Protein AF-A0A485M7K2-F1 (afdb_monomer_lite)

pLDDT: mean 79.68, std 16.48, range [38.03, 98.25]

Foldseek 3Di:
DKDWDDDPDPDDDPDGAIWDWAWDPDDDPFFLTKIAIDDFPAFDVVWDKDKDARDPDPPSHLEQQVQKFKWFQDPVRDTDTDPQWDDDRVRRMIMHTDGGTGMMTIGGQWAWPVNDDDADAQGKDKIFIFGWDQPDPPDDPVSRPDTDTHHDPDPVAFFPFKEKSPHTQYDQQRFGWDDIGGIIMTTHHNDQHVVNDIRMYTD

Secondary structure (DSSP, 8-state):
-EEE------SS-----EEEEEE-SS--TTEEEEEEEE-BT---SS-EEEEEEPP-STTS-SS-GGGEEEEEE-TTS-EEE-TT-EEETTTTEEEEEESSBSEEEEEESEEEESSS----TT-EEEEEEEEEEPPPTTS-TTGGG--EEEE---TT--B--EEETTEETEETTTEEEEEEBTEEEEE--SS--SSS---EEE-

Structure (mmCIF, N/CA/C/O backbone):
data_AF-A0A485M7K2-F1
#
_entry.id   AF-A0A485M7K2-F1
#
loop_
_atom_site.group_PDB
_atom_site.id
_atom_site.type_symbol
_atom_site.label_atom_id
_atom_site.label_alt_id
_atom_site.label_comp_id
_atom_site.label_asym_id
_atom_site.label_entity_id
_atom_site.label_seq_id
_atom_site.pdbx_PDB_ins_code
_atom_site.Cartn_x
_atom_site.Cartn_y
_atom_site.Cartn_z
_atom_site.occupancy
_atom_site.B_iso_or_equiv
_atom_site.auth_seq_id
_atom_site.auth_comp_id
_atom_site.auth_asym_id
_atom_site.auth_atom_id
_atom_site.pdbx_PDB_model_num
ATOM 1 N N . MET A 1 1 ? 2.398 -11.238 -20.393 1.00 41.19 1 MET A N 1
ATOM 2 C CA . MET A 1 1 ? 1.960 -10.651 -21.684 1.00 41.19 1 MET A CA 1
ATOM 3 C C . MET A 1 1 ? 3.210 -10.429 -22.525 1.00 41.19 1 MET A C 1
ATOM 5 O O . MET A 1 1 ? 4.236 -10.107 -21.935 1.00 41.19 1 MET A O 1
ATOM 9 N N . THR A 1 2 ? 3.160 -10.668 -23.836 1.00 38.03 2 THR A N 1
ATOM 10 C CA . THR A 1 2 ? 4.311 -10.496 -24.743 1.00 38.03 2 THR A CA 1
ATOM 11 C C . THR A 1 2 ? 3.922 -9.465 -25.790 1.00 38.03 2 THR A C 1
ATOM 13 O O . THR A 1 2 ? 2.944 -9.677 -26.506 1.00 38.03 2 THR A O 1
ATOM 16 N N . GLU A 1 3 ? 4.657 -8.360 -25.872 1.00 41.03 3 GLU A N 1
ATOM 17 C CA . GLU A 1 3 ? 4.446 -7.327 -26.888 1.00 41.03 3 GLU A CA 1
ATOM 18 C C . GLU A 1 3 ? 5.722 -7.139 -27.714 1.00 41.03 3 GLU A C 1
ATOM 20 O O . GLU A 1 3 ? 6.836 -7.208 -27.195 1.00 41.03 3 GLU A O 1
ATOM 25 N N . ARG A 1 4 ? 5.553 -6.929 -29.024 1.00 42.06 4 ARG A N 1
ATOM 26 C CA . ARG A 1 4 ? 6.642 -6.677 -29.977 1.00 42.06 4 ARG A CA 1
ATOM 27 C C . ARG A 1 4 ? 6.479 -5.277 -30.548 1.00 42.06 4 ARG A C 1
ATOM 29 O O . ARG A 1 4 ? 5.427 -4.970 -31.105 1.00 42.06 4 ARG A O 1
ATOM 36 N N . TRP A 1 5 ? 7.515 -4.452 -30.446 1.00 40.38 5 TRP A N 1
ATOM 37 C CA . TRP A 1 5 ? 7.545 -3.103 -31.013 1.00 40.38 5 TRP A CA 1
ATOM 38 C C . TRP A 1 5 ? 8.727 -2.949 -31.971 1.00 40.38 5 TRP A C 1
ATOM 40 O O . TRP A 1 5 ? 9.825 -3.416 -31.685 1.00 40.38 5 TRP A O 1
ATOM 50 N N . LYS A 1 6 ? 8.506 -2.257 -33.097 1.00 40.41 6 LYS A N 1
ATOM 51 C CA . LYS A 1 6 ? 9.571 -1.798 -34.002 1.00 40.41 6 LYS A CA 1
ATOM 52 C C . LYS A 1 6 ? 9.811 -0.306 -33.790 1.00 40.41 6 LYS A C 1
ATOM 54 O O . LYS A 1 6 ? 8.871 0.482 -33.868 1.00 40.41 6 LYS A O 1
ATOM 59 N N . SER A 1 7 ? 11.060 0.081 -33.543 1.00 41.97 7 SER A N 1
ATOM 60 C CA . SER A 1 7 ? 11.461 1.493 -33.492 1.00 41.97 7 SER A CA 1
ATOM 61 C C . SER A 1 7 ? 11.437 2.108 -34.903 1.00 41.97 7 SER A C 1
ATOM 63 O O . SER A 1 7 ? 11.923 1.473 -35.838 1.00 41.97 7 SER A O 1
ATOM 65 N N . PRO A 1 8 ? 10.903 3.330 -35.103 1.00 41.38 8 PRO A N 1
ATOM 66 C CA . PRO A 1 8 ? 10.834 3.971 -36.419 1.00 41.38 8 PRO A CA 1
ATOM 67 C C . PRO A 1 8 ? 12.125 4.695 -36.856 1.00 41.38 8 PRO A C 1
ATOM 69 O O . PRO A 1 8 ? 12.120 5.365 -37.890 1.00 41.38 8 PRO A O 1
ATOM 72 N N . TYR A 1 9 ? 13.233 4.598 -36.115 1.00 41.38 9 TYR A N 1
ATOM 73 C CA . TYR A 1 9 ? 14.471 5.298 -36.475 1.00 41.38 9 TYR A CA 1
ATOM 74 C C . TYR A 1 9 ? 15.365 4.449 -37.387 1.00 41.38 9 TYR A C 1
ATOM 76 O O . TYR A 1 9 ? 15.963 3.462 -36.965 1.00 41.38 9 TYR A O 1
ATOM 84 N N . LEU A 1 10 ? 15.454 4.863 -38.657 1.00 43.22 10 LEU A N 1
ATOM 85 C CA . LEU A 1 10 ? 16.332 4.271 -39.665 1.00 43.22 10 LEU A CA 1
ATOM 86 C C . LEU A 1 10 ? 17.803 4.306 -39.218 1.00 43.22 10 LEU A C 1
ATOM 88 O O . LEU A 1 10 ? 18.395 5.379 -39.107 1.00 43.22 10 LEU A O 1
ATOM 92 N N . GLY A 1 11 ? 18.403 3.119 -39.108 1.00 43.81 11 GLY A N 1
ATOM 93 C CA . GLY A 1 11 ? 19.842 2.920 -39.274 1.00 43.81 11 GLY A CA 1
ATOM 94 C C . GLY A 1 11 ? 20.668 2.779 -37.997 1.00 43.81 11 GLY A C 1
ATOM 95 O O . GLY A 1 11 ? 21.555 3.593 -37.784 1.00 43.81 11 GLY A O 1
ATOM 96 N N . ALA A 1 12 ? 20.442 1.727 -37.202 1.00 41.41 12 ALA A N 1
ATOM 97 C CA . ALA A 1 12 ? 21.487 0.993 -36.466 1.00 41.41 12 ALA A CA 1
ATOM 98 C C . ALA A 1 12 ? 20.864 -0.184 -35.684 1.00 41.41 12 ALA A C 1
ATOM 100 O O . ALA A 1 12 ? 20.183 0.030 -34.691 1.00 41.41 12 ALA A O 1
ATOM 101 N N . VAL A 1 13 ? 21.173 -1.412 -36.121 1.00 40.56 13 VAL A N 1
ATOM 102 C CA . VAL A 1 13 ? 20.888 -2.715 -35.474 1.00 40.56 13 VAL A CA 1
ATOM 103 C C . VAL A 1 13 ? 19.396 -3.110 -35.385 1.00 40.56 13 VAL A C 1
ATOM 105 O O . VAL A 1 13 ? 18.727 -2.877 -34.386 1.00 40.56 13 VAL A O 1
ATOM 108 N N . ASP A 1 14 ? 18.897 -3.771 -36.440 1.00 52.12 14 ASP A N 1
ATOM 109 C CA . ASP A 1 14 ? 17.588 -4.452 -36.496 1.00 52.12 14 ASP A CA 1
ATOM 110 C C . ASP A 1 14 ? 17.637 -5.798 -35.739 1.00 52.12 14 ASP A C 1
ATOM 112 O O . ASP A 1 14 ? 17.660 -6.873 -36.340 1.00 52.12 14 ASP A O 1
ATOM 116 N N . GLU A 1 15 ? 17.666 -5.763 -34.409 1.00 61.81 15 GLU A N 1
ATOM 117 C CA . GLU A 1 15 ? 17.179 -6.900 -33.620 1.00 61.81 15 GLU A CA 1
ATOM 118 C C . GLU A 1 15 ? 15.798 -6.528 -33.081 1.00 61.81 15 GLU A C 1
ATOM 120 O O . GLU A 1 15 ? 15.663 -5.558 -32.336 1.00 61.81 15 GLU A O 1
ATOM 125 N N . ASP A 1 16 ? 14.761 -7.274 -33.479 1.00 68.44 16 ASP A N 1
ATOM 126 C CA . ASP A 1 16 ? 13.443 -7.177 -32.847 1.00 68.44 16 ASP A CA 1
ATOM 127 C C . ASP A 1 16 ? 13.635 -7.440 -31.341 1.00 68.44 16 ASP A C 1
ATOM 129 O O . ASP A 1 16 ? 13.997 -8.547 -30.936 1.00 68.44 16 ASP A O 1
ATOM 133 N N . ILE A 1 17 ? 13.423 -6.419 -30.507 1.00 71.94 17 ILE A N 1
ATOM 134 C CA . ILE A 1 17 ? 13.521 -6.561 -29.053 1.00 71.94 17 ILE A CA 1
ATOM 135 C C . ILE A 1 17 ? 12.189 -7.115 -28.553 1.00 71.94 17 ILE A C 1
ATOM 137 O O . ILE A 1 17 ? 11.148 -6.464 -28.657 1.00 71.94 17 ILE A O 1
ATOM 141 N N . GLU A 1 18 ? 12.215 -8.341 -28.033 1.00 80.75 18 GLU A N 1
ATOM 142 C CA . GLU A 1 18 ? 11.049 -8.956 -27.405 1.00 80.75 18 GLU A CA 1
ATOM 143 C C . GLU A 1 18 ? 10.982 -8.565 -25.930 1.00 80.75 18 GLU A C 1
ATOM 145 O O . GLU A 1 18 ? 11.917 -8.810 -25.166 1.00 80.75 18 GLU A O 1
ATOM 150 N N . PHE A 1 19 ? 9.852 -7.981 -25.537 1.00 86.38 19 PHE A N 1
ATOM 151 C CA . PHE A 1 19 ? 9.566 -7.648 -24.152 1.00 86.38 19 PHE A CA 1
ATOM 152 C C . PHE A 1 19 ? 8.631 -8.684 -23.546 1.00 86.38 19 PHE A C 1
ATOM 154 O O . PHE A 1 19 ? 7.642 -9.097 -24.163 1.00 86.38 19 PHE A O 1
ATOM 161 N N . SER A 1 20 ? 8.917 -9.090 -22.312 1.00 89.50 20 SER A N 1
ATOM 162 C CA . SER A 1 20 ? 8.045 -10.005 -21.581 1.00 89.50 20 SER A CA 1
ATOM 163 C C . SER A 1 20 ? 7.857 -9.549 -20.148 1.00 89.50 20 SER A C 1
ATOM 165 O O . SER A 1 20 ? 8.814 -9.124 -19.511 1.00 89.50 20 SER A O 1
ATOM 167 N N . ILE A 1 21 ? 6.626 -9.684 -19.660 1.00 93.50 21 ILE A N 1
ATOM 168 C CA . ILE A 1 21 ? 6.257 -9.477 -18.259 1.00 93.50 21 ILE A CA 1
ATOM 169 C C . ILE A 1 21 ? 5.689 -10.796 -17.747 1.00 93.50 21 ILE A C 1
ATOM 171 O O . ILE A 1 21 ? 4.673 -11.282 -18.278 1.00 93.50 21 ILE A O 1
ATOM 175 N N . LYS A 1 22 ? 6.342 -11.378 -16.741 1.00 92.69 22 LYS A N 1
ATOM 176 C CA . LYS A 1 22 ? 5.969 -12.665 -16.148 1.00 92.69 22 LYS A CA 1
ATOM 177 C C . LYS A 1 22 ? 5.752 -12.518 -14.641 1.00 92.69 22 LYS A C 1
ATOM 179 O O . LYS A 1 22 ? 6.662 -12.057 -13.964 1.00 92.69 22 LYS A O 1
ATOM 184 N N . PRO A 1 23 ? 4.588 -12.911 -14.097 1.00 90.88 23 PRO A N 1
ATOM 185 C CA . PRO A 1 23 ? 4.396 -12.964 -12.651 1.00 90.88 23 PRO A CA 1
ATOM 186 C C . PRO A 1 23 ? 5.371 -13.952 -12.001 1.00 90.88 23 PRO A C 1
ATOM 188 O O . PRO A 1 23 ? 5.587 -15.043 -12.534 1.00 90.88 23 PRO A O 1
ATOM 191 N N . VAL A 1 24 ? 5.908 -13.596 -10.837 1.00 89.81 24 VAL A N 1
ATOM 192 C CA . VAL A 1 24 ? 6.727 -14.484 -10.001 1.00 89.81 24 VAL A CA 1
ATOM 193 C C . VAL A 1 24 ? 5.821 -15.181 -8.985 1.00 89.81 24 VAL A C 1
ATOM 195 O O . VAL A 1 24 ? 5.032 -14.536 -8.301 1.00 89.81 24 VAL A O 1
ATOM 198 N N . THR A 1 25 ? 5.899 -16.512 -8.907 1.00 74.62 25 THR A N 1
ATOM 199 C CA . THR A 1 25 ? 4.940 -17.345 -8.153 1.00 74.62 25 THR A CA 1
ATOM 200 C C . THR A 1 25 ? 5.300 -17.582 -6.685 1.00 74.62 25 THR A C 1
ATOM 202 O O . THR A 1 25 ? 4.483 -18.146 -5.966 1.00 74.62 25 THR A O 1
ATOM 205 N N . ASP A 1 26 ? 6.492 -17.176 -6.242 1.00 72.12 26 ASP A N 1
ATOM 206 C CA . ASP A 1 26 ? 6.933 -17.270 -4.839 1.00 72.12 26 ASP A CA 1
ATOM 207 C C . ASP A 1 26 ? 7.614 -15.961 -4.390 1.00 72.12 26 ASP A C 1
ATOM 209 O O . ASP A 1 26 ? 8.837 -15.901 -4.236 1.00 72.12 26 ASP A O 1
ATOM 213 N N . PRO A 1 27 ? 6.854 -14.855 -4.302 1.00 69.25 27 PRO A N 1
ATOM 214 C CA . PRO A 1 27 ? 7.406 -13.561 -3.937 1.00 69.25 27 PRO A CA 1
ATOM 215 C C . PRO A 1 27 ? 7.642 -13.450 -2.421 1.00 69.25 27 PRO A C 1
ATOM 217 O O . PRO A 1 27 ? 7.154 -14.247 -1.620 1.00 69.25 27 PRO A O 1
ATOM 220 N N . THR A 1 28 ? 8.384 -12.423 -1.996 1.00 63.59 28 THR A N 1
ATOM 221 C CA . THR A 1 28 ? 8.602 -12.158 -0.560 1.00 63.59 28 THR A CA 1
ATOM 222 C C . THR A 1 28 ? 7.276 -11.918 0.176 1.00 63.59 28 THR A C 1
ATOM 224 O O . THR A 1 28 ? 6.323 -11.413 -0.407 1.00 63.59 28 THR A O 1
ATOM 227 N N . THR A 1 29 ? 7.211 -12.194 1.483 1.00 65.44 29 THR A N 1
ATOM 228 C CA . THR A 1 29 ? 5.971 -12.054 2.282 1.00 65.44 29 THR A CA 1
ATOM 229 C C . THR A 1 29 ? 5.373 -10.637 2.292 1.00 65.44 29 THR A C 1
ATOM 231 O O . THR A 1 29 ? 4.195 -10.484 2.596 1.00 65.44 29 THR A O 1
ATOM 234 N N . ALA A 1 30 ? 6.163 -9.602 1.990 1.00 67.06 30 ALA A N 1
ATOM 235 C CA . ALA A 1 30 ? 5.709 -8.207 1.937 1.00 67.06 30 ALA A CA 1
ATOM 236 C C . ALA A 1 30 ? 5.308 -7.742 0.523 1.00 67.06 30 ALA A C 1
ATOM 238 O O . ALA A 1 30 ? 4.929 -6.583 0.343 1.00 67.06 30 ALA A O 1
ATOM 239 N N . ALA A 1 31 ? 5.436 -8.607 -0.486 1.00 77.94 31 ALA A N 1
ATOM 240 C CA . ALA A 1 31 ? 5.094 -8.278 -1.859 1.00 77.94 31 ALA A CA 1
ATOM 241 C C . ALA A 1 31 ? 3.583 -8.374 -2.084 1.00 77.94 31 ALA A C 1
ATOM 243 O O . ALA A 1 31 ? 2.957 -9.385 -1.774 1.00 77.94 31 ALA A O 1
ATOM 244 N N . VAL A 1 32 ? 3.024 -7.336 -2.699 1.00 83.75 32 VAL A N 1
ATOM 245 C CA . VAL A 1 32 ? 1.656 -7.352 -3.227 1.00 83.75 32 VAL A CA 1
ATOM 246 C C . VAL A 1 32 ? 1.634 -8.055 -4.585 1.00 83.75 32 VAL A C 1
ATOM 248 O O . VAL A 1 32 ? 0.747 -8.853 -4.871 1.00 83.75 32 VAL A O 1
ATOM 251 N N . ALA A 1 33 ? 2.628 -7.762 -5.429 1.00 88.19 33 ALA A N 1
ATOM 252 C CA . ALA A 1 33 ? 2.835 -8.419 -6.712 1.00 88.19 33 ALA A CA 1
ATOM 253 C C . ALA A 1 33 ? 4.299 -8.288 -7.147 1.00 88.19 33 ALA A C 1
ATOM 255 O O . ALA A 1 33 ? 4.909 -7.232 -6.968 1.00 88.19 33 ALA A O 1
ATOM 256 N N . THR A 1 34 ? 4.831 -9.334 -7.777 1.00 91.44 34 THR A N 1
ATOM 257 C CA . THR A 1 34 ? 6.206 -9.370 -8.288 1.00 91.44 34 THR A CA 1
ATOM 258 C C . THR A 1 34 ? 6.213 -9.867 -9.727 1.00 91.44 34 THR A C 1
ATOM 260 O O . THR A 1 34 ? 5.518 -10.833 -10.059 1.00 91.44 34 THR A O 1
ATOM 263 N N . PHE A 1 35 ? 6.992 -9.208 -10.583 1.00 93.94 35 PHE A N 1
ATOM 264 C CA . PHE A 1 35 ? 7.119 -9.536 -11.996 1.00 93.94 35 PHE A CA 1
ATOM 265 C C . PHE A 1 35 ? 8.581 -9.548 -12.434 1.00 93.94 35 PHE A C 1
ATOM 267 O O . PHE A 1 35 ? 9.343 -8.641 -12.117 1.00 93.94 35 PHE A O 1
ATOM 274 N N . ASP A 1 36 ? 8.929 -10.553 -13.225 1.00 93.94 36 ASP A N 1
ATOM 275 C CA . ASP A 1 36 ? 10.150 -10.604 -14.017 1.00 93.94 36 ASP A CA 1
ATOM 276 C C . ASP A 1 36 ? 9.902 -9.901 -15.359 1.00 93.94 36 ASP A C 1
ATOM 278 O O . ASP A 1 36 ? 8.993 -10.282 -16.116 1.00 93.94 36 ASP A O 1
ATOM 282 N N . LEU A 1 37 ? 10.667 -8.838 -15.618 1.00 95.00 37 LEU A N 1
ATOM 283 C CA . LEU A 1 37 ? 10.624 -8.072 -16.857 1.00 95.00 37 LEU A CA 1
ATOM 284 C C . LEU A 1 37 ? 11.871 -8.376 -17.686 1.00 95.00 37 LEU A C 1
ATOM 286 O O . LEU A 1 37 ? 12.993 -8.355 -17.195 1.00 95.00 37 LEU A O 1
ATOM 290 N N . GLN A 1 38 ? 11.667 -8.599 -18.980 1.00 93.81 38 GLN A N 1
ATOM 291 C CA . GLN A 1 38 ? 12.728 -8.915 -19.937 1.00 93.81 38 GLN A CA 1
ATOM 292 C C . GLN A 1 38 ? 12.688 -7.939 -21.121 1.00 93.81 38 GLN A C 1
ATOM 294 O O . GLN A 1 38 ? 11.593 -7.484 -21.474 1.00 93.81 38 GLN A O 1
ATOM 299 N N . PRO A 1 39 ? 13.835 -7.631 -21.761 1.00 92.00 39 PRO A N 1
ATOM 300 C CA . PRO A 1 39 ? 15.144 -8.269 -21.573 1.00 92.00 39 PRO A CA 1
ATOM 301 C C . PRO A 1 39 ? 16.007 -7.638 -20.469 1.00 92.00 39 PRO A C 1
ATOM 303 O O . PRO A 1 39 ? 16.162 -6.419 -20.410 1.00 92.00 39 PRO A O 1
ATOM 306 N N . GLU A 1 40 ? 16.656 -8.481 -19.669 1.00 88.75 40 GLU A N 1
ATOM 307 C CA . GLU A 1 40 ? 17.751 -8.054 -18.791 1.00 88.75 40 GLU A CA 1
ATOM 308 C C . GLU A 1 40 ? 19.033 -7.702 -19.567 1.00 88.75 40 GLU A C 1
ATOM 310 O O . GLU A 1 40 ? 19.255 -8.125 -20.705 1.00 88.75 40 GLU A O 1
ATOM 315 N N . GLY A 1 41 ? 19.914 -6.920 -18.934 1.00 85.25 41 GLY A N 1
ATOM 316 C CA . GLY A 1 41 ? 21.237 -6.581 -19.476 1.00 85.25 41 GLY A CA 1
ATOM 317 C C . GLY A 1 41 ? 21.230 -5.525 -20.589 1.00 85.25 41 GLY A C 1
ATOM 318 O O . GLY A 1 41 ? 22.255 -5.303 -21.237 1.00 85.25 41 GLY A O 1
ATOM 319 N N . ARG A 1 42 ? 20.093 -4.861 -20.820 1.00 85.88 42 ARG A N 1
ATOM 320 C CA . ARG A 1 42 ? 19.958 -3.723 -21.738 1.00 85.88 42 ARG A CA 1
ATOM 321 C C . ARG A 1 42 ? 19.700 -2.439 -20.955 1.00 85.88 42 ARG A C 1
ATOM 323 O O . ARG A 1 42 ? 18.988 -2.461 -19.958 1.00 85.88 42 ARG A O 1
ATOM 330 N N . THR A 1 43 ? 20.246 -1.333 -21.458 1.00 90.00 43 THR A N 1
ATOM 331 C CA . THR A 1 43 ? 19.996 0.011 -20.923 1.00 90.00 43 THR A CA 1
ATOM 332 C C . THR A 1 43 ? 19.091 0.796 -21.870 1.00 90.00 43 THR A C 1
ATOM 334 O O . THR A 1 43 ? 19.354 0.863 -23.072 1.00 90.00 43 THR A O 1
ATOM 337 N N . PHE A 1 44 ? 18.044 1.406 -21.329 1.00 89.50 44 PHE A N 1
ATOM 338 C CA . PHE A 1 44 ? 17.092 2.259 -22.021 1.00 89.50 44 PHE A CA 1
ATOM 339 C C . PHE A 1 44 ? 17.491 3.730 -21.878 1.00 89.50 44 PHE A C 1
ATOM 341 O O . PHE A 1 44 ? 17.699 4.237 -20.778 1.00 89.50 44 PHE A O 1
ATOM 348 N N . ALA A 1 45 ? 17.583 4.423 -23.011 1.00 90.94 45 ALA A N 1
ATOM 349 C CA . ALA A 1 45 ? 17.797 5.862 -23.077 1.00 90.94 45 ALA A CA 1
ATOM 350 C C . ALA A 1 45 ? 16.916 6.432 -24.209 1.00 90.94 45 ALA A C 1
ATOM 352 O O . ALA A 1 45 ? 17.241 6.217 -25.380 1.00 90.94 45 ALA A O 1
ATOM 353 N N . PRO A 1 46 ? 15.805 7.134 -23.903 1.00 90.44 46 PRO A N 1
ATOM 354 C CA . PRO A 1 46 ? 15.355 7.553 -22.568 1.00 90.44 46 PRO A CA 1
ATOM 355 C C . PRO A 1 46 ? 14.863 6.385 -21.682 1.00 90.44 46 PRO A C 1
ATOM 357 O O . PRO A 1 46 ? 14.570 5.314 -22.218 1.00 90.44 46 PRO A O 1
ATOM 360 N N . PRO A 1 47 ? 14.769 6.585 -20.348 1.00 92.25 47 PRO A N 1
ATOM 361 C CA . PRO A 1 47 ? 14.166 5.618 -19.432 1.00 92.25 47 PRO A CA 1
ATOM 362 C C . PRO A 1 47 ? 12.746 5.227 -19.849 1.00 92.25 47 PRO A C 1
ATOM 364 O O . PRO A 1 47 ? 12.041 5.990 -20.515 1.00 92.25 47 PRO A O 1
ATOM 367 N N . VAL A 1 48 ? 12.318 4.045 -19.417 1.00 93.25 48 VAL A N 1
ATOM 368 C CA . VAL A 1 48 ? 10.960 3.537 -19.622 1.00 93.25 48 VAL A CA 1
ATOM 369 C C . VAL A 1 48 ? 10.166 3.604 -18.327 1.00 93.25 48 VAL A C 1
ATOM 371 O O . VAL A 1 48 ? 10.714 3.544 -17.228 1.00 93.25 48 VAL A O 1
ATOM 374 N N . THR A 1 49 ? 8.851 3.717 -18.457 1.00 95.88 49 THR A N 1
ATOM 375 C CA . THR A 1 49 ? 7.939 3.800 -17.320 1.00 95.88 49 THR A CA 1
ATOM 376 C C . THR A 1 49 ? 7.329 2.434 -17.023 1.00 95.88 49 THR A C 1
ATOM 378 O O . THR A 1 49 ? 6.711 1.829 -17.898 1.00 95.88 49 THR A O 1
ATOM 381 N N . ILE A 1 50 ? 7.453 1.972 -15.779 1.00 96.12 50 ILE A N 1
ATOM 382 C CA . ILE A 1 50 ? 6.715 0.820 -15.255 1.00 96.12 50 ILE A CA 1
ATOM 383 C C . ILE A 1 50 ? 5.550 1.339 -14.417 1.00 96.12 50 ILE A C 1
ATOM 385 O O . ILE A 1 50 ? 5.742 2.180 -13.539 1.00 96.12 50 ILE A O 1
ATOM 389 N N . THR A 1 51 ? 4.354 0.803 -14.656 1.00 96.19 51 THR A N 1
ATOM 390 C CA . THR A 1 51 ? 3.154 1.100 -13.867 1.00 96.19 51 THR A CA 1
ATOM 391 C C . THR A 1 51 ? 2.618 -0.175 -13.231 1.00 96.19 51 THR A C 1
ATOM 393 O O . THR A 1 51 ? 2.235 -1.116 -13.924 1.00 96.19 51 THR A O 1
ATOM 396 N N . PHE A 1 52 ? 2.560 -0.184 -11.903 1.00 94.56 52 PHE A N 1
ATOM 397 C CA . PHE A 1 52 ? 1.849 -1.185 -11.122 1.00 94.56 52 PHE A CA 1
ATOM 398 C C . PHE A 1 52 ? 0.438 -0.692 -10.823 1.00 94.56 52 PHE A C 1
ATOM 400 O O . PHE A 1 52 ? 0.249 0.430 -10.352 1.00 94.56 52 PHE A O 1
ATOM 407 N N . HIS A 1 53 ? -0.544 -1.558 -11.053 1.00 92.56 53 HIS A N 1
ATOM 408 C CA . HIS A 1 53 ? -1.909 -1.358 -10.584 1.00 92.56 53 HIS A CA 1
ATOM 409 C C . HIS A 1 53 ? -2.079 -2.046 -9.234 1.00 92.56 53 HIS A C 1
ATOM 411 O O . HIS A 1 53 ? -1.756 -3.228 -9.096 1.00 92.56 53 HIS A O 1
ATOM 417 N N . VAL A 1 54 ? -2.591 -1.313 -8.248 1.00 87.06 54 VAL A N 1
ATOM 418 C CA . VAL A 1 54 ? -2.936 -1.895 -6.950 1.00 87.06 54 VAL A CA 1
ATOM 419 C C . VAL A 1 54 ? -4.211 -2.726 -7.114 1.00 87.06 54 VAL A C 1
ATOM 421 O O . VAL A 1 54 ? -5.197 -2.194 -7.630 1.00 87.06 54 VAL A O 1
ATOM 424 N N . PRO A 1 55 ? -4.216 -4.009 -6.709 1.00 83.06 55 PRO A N 1
ATOM 425 C CA . PRO A 1 55 ? -5.405 -4.849 -6.794 1.00 83.06 55 PRO A CA 1
ATOM 426 C C . PRO A 1 55 ? -6.578 -4.255 -6.004 1.00 83.06 55 PRO A C 1
ATOM 428 O O . PRO A 1 55 ? -6.402 -3.762 -4.894 1.00 83.06 55 PRO A O 1
ATOM 431 N N . ASP A 1 56 ? -7.787 -4.343 -6.559 1.00 69.50 56 ASP A N 1
ATOM 432 C CA . ASP A 1 56 ? -9.019 -3.881 -5.900 1.00 69.50 56 ASP A CA 1
ATOM 433 C C . ASP A 1 56 ? -9.531 -4.841 -4.810 1.00 69.50 56 ASP A C 1
ATOM 435 O O . ASP A 1 56 ? 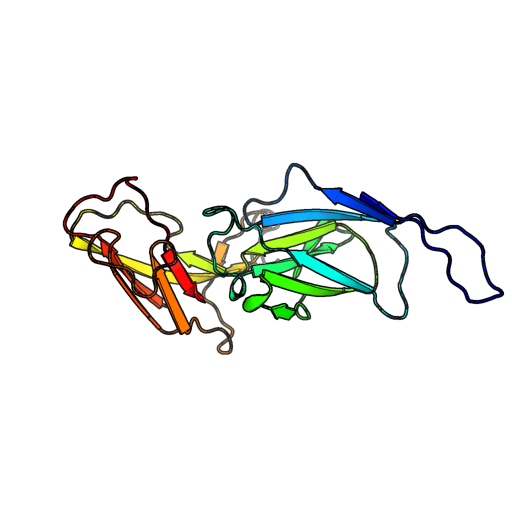-10.496 -4.535 -4.108 1.00 69.50 56 ASP A O 1
ATOM 439 N N . GLU A 1 57 ? -8.919 -6.018 -4.676 1.00 65.12 57 GLU A N 1
ATOM 440 C CA . GLU A 1 57 ? -9.357 -7.053 -3.746 1.00 65.12 57 GLU A CA 1
ATOM 441 C C . GLU A 1 57 ? -9.026 -6.688 -2.291 1.00 65.12 57 GLU A C 1
ATOM 443 O O . GLU A 1 57 ? -7.866 -6.529 -1.899 1.00 65.12 57 GLU A O 1
ATOM 448 N N . ALA A 1 58 ? -10.071 -6.592 -1.464 1.00 49.53 58 ALA A N 1
ATOM 449 C CA . ALA A 1 58 ? -9.938 -6.337 -0.036 1.00 49.53 58 ALA A CA 1
ATOM 450 C C . ALA A 1 58 ? -9.060 -7.409 0.634 1.00 49.53 58 ALA A C 1
ATOM 452 O O . ALA A 1 58 ? -9.318 -8.606 0.512 1.00 49.53 58 ALA A O 1
ATOM 453 N N . GLY A 1 59 ? -8.037 -6.968 1.371 1.00 55.19 59 GLY A N 1
ATOM 454 C CA . GLY A 1 59 ? -7.098 -7.845 2.078 1.00 55.19 59 GLY A CA 1
ATOM 455 C C . GLY A 1 59 ? -5.862 -8.264 1.276 1.00 55.19 59 GLY A C 1
ATOM 456 O O . GLY A 1 59 ? -5.005 -8.941 1.841 1.00 55.19 59 GLY A O 1
ATOM 457 N N . VAL A 1 60 ? -5.735 -7.848 0.008 1.00 59.97 60 VAL A N 1
ATOM 458 C CA . VAL A 1 60 ? -4.510 -8.061 -0.787 1.00 59.97 60 VAL A CA 1
ATOM 459 C C . VAL A 1 60 ? -3.393 -7.097 -0.387 1.00 59.97 60 VAL A C 1
ATOM 461 O O . VAL A 1 60 ? -2.222 -7.467 -0.426 1.00 59.97 60 VAL A O 1
ATOM 464 N N . THR A 1 61 ? -3.742 -5.891 0.065 1.00 59.19 61 THR A N 1
ATOM 465 C CA . THR A 1 61 ? -2.802 -4.975 0.717 1.00 59.19 61 THR A CA 1
ATOM 466 C C . THR A 1 61 ? -3.190 -4.783 2.176 1.00 59.19 61 THR A C 1
ATOM 468 O O . THR A 1 61 ? -4.365 -4.732 2.544 1.00 59.19 61 THR A O 1
ATOM 471 N N . ARG A 1 62 ? -2.179 -4.682 3.031 1.00 61.59 62 ARG A N 1
ATOM 472 C CA . ARG A 1 62 ? -2.297 -4.428 4.474 1.00 61.59 62 ARG A CA 1
ATOM 473 C C . ARG A 1 62 ? -2.109 -2.950 4.801 1.00 61.59 62 ARG A C 1
ATOM 475 O O . ARG A 1 62 ? -2.171 -2.553 5.961 1.00 61.59 62 ARG A O 1
ATOM 482 N N . THR A 1 63 ? -1.855 -2.148 3.774 1.00 65.94 63 THR A N 1
ATOM 483 C CA . THR A 1 63 ? -1.627 -0.711 3.835 1.00 65.94 63 THR A CA 1
ATOM 484 C C . THR A 1 63 ? -2.359 -0.015 2.689 1.00 65.94 63 THR A C 1
ATOM 486 O O . THR A 1 63 ? -2.731 -0.654 1.696 1.00 65.94 63 THR A O 1
ATOM 489 N N . ALA A 1 64 ? -2.600 1.288 2.842 1.00 72.25 64 ALA A N 1
ATOM 490 C CA . ALA A 1 64 ? -3.084 2.114 1.745 1.00 72.25 64 ALA A CA 1
ATOM 491 C C . ALA A 1 64 ? -2.002 2.234 0.662 1.00 72.25 64 ALA A C 1
ATOM 493 O O . ALA A 1 64 ? -0.828 1.960 0.908 1.00 72.25 64 ALA A O 1
ATOM 494 N N . ILE A 1 65 ? -2.379 2.659 -0.541 1.00 76.94 65 ILE A N 1
ATOM 495 C CA . ILE A 1 65 ? -1.440 2.775 -1.666 1.00 76.94 65 ILE A CA 1
ATOM 496 C C . ILE A 1 65 ? -0.244 3.689 -1.361 1.00 76.94 65 ILE A C 1
ATOM 498 O O . ILE A 1 65 ? 0.852 3.443 -1.848 1.00 76.94 65 ILE A O 1
ATOM 502 N N . GLU A 1 66 ? -0.417 4.696 -0.508 1.00 75.44 66 GLU A N 1
ATOM 503 C CA . GLU A 1 66 ? 0.644 5.586 -0.033 1.00 75.44 66 GLU A CA 1
ATOM 504 C C . GLU A 1 66 ? 1.693 4.875 0.838 1.00 75.44 66 GLU A C 1
ATOM 506 O O . GLU A 1 66 ? 2.824 5.341 0.946 1.00 75.44 66 GLU A O 1
ATOM 511 N N . GLY A 1 67 ? 1.345 3.734 1.439 1.00 72.75 67 GLY A N 1
ATOM 512 C CA . GLY A 1 67 ? 2.274 2.883 2.179 1.00 72.75 67 GLY A CA 1
ATOM 513 C C . GLY A 1 67 ? 2.972 1.820 1.324 1.00 72.75 67 GLY A C 1
ATOM 514 O O . GLY A 1 67 ? 3.782 1.046 1.847 1.00 72.75 67 GLY A O 1
ATOM 515 N N . LEU A 1 68 ? 2.652 1.758 0.030 1.00 81.69 68 LEU A N 1
ATOM 516 C CA . LEU A 1 68 ? 3.288 0.869 -0.933 1.00 81.69 68 LEU A CA 1
ATOM 517 C C . LEU A 1 68 ? 4.450 1.571 -1.638 1.00 81.69 68 LEU A C 1
ATOM 519 O O . LEU A 1 68 ? 4.461 2.786 -1.823 1.00 81.69 68 LEU A O 1
ATOM 523 N N . GLY A 1 69 ? 5.405 0.782 -2.110 1.00 85.19 69 GLY A N 1
ATOM 524 C CA . GLY A 1 69 ? 6.423 1.245 -3.040 1.00 85.19 69 GLY A CA 1
ATOM 525 C C . GLY A 1 69 ? 6.860 0.155 -3.996 1.00 85.19 69 GLY A C 1
ATOM 526 O O . GLY A 1 69 ? 6.289 -0.937 -4.027 1.00 85.19 69 GLY A O 1
ATOM 527 N N . ILE A 1 70 ? 7.865 0.480 -4.803 1.00 88.81 70 ILE A N 1
ATOM 528 C CA . ILE A 1 70 ? 8.417 -0.421 -5.809 1.00 88.81 70 ILE A CA 1
ATOM 529 C C . ILE A 1 70 ? 9.883 -0.676 -5.463 1.00 88.81 70 ILE A C 1
ATOM 531 O O . ILE A 1 70 ? 10.630 0.255 -5.168 1.00 88.81 70 ILE A O 1
ATOM 535 N N . ALA A 1 71 ? 10.298 -1.936 -5.507 1.00 88.31 71 ALA A N 1
ATOM 536 C CA . ALA A 1 71 ? 11.695 -2.336 -5.431 1.00 88.31 71 ALA A CA 1
ATOM 537 C C . ALA A 1 71 ? 12.062 -3.181 -6.646 1.00 88.31 71 ALA A C 1
ATOM 539 O O . ALA A 1 71 ? 11.202 -3.820 -7.253 1.00 88.31 71 ALA A O 1
ATOM 540 N N . TYR A 1 72 ? 13.348 -3.209 -6.969 1.00 89.88 72 TYR A N 1
ATOM 541 C CA . TYR A 1 72 ? 13.907 -4.107 -7.972 1.00 89.88 72 TYR A CA 1
ATOM 542 C C . TYR A 1 72 ? 14.925 -5.051 -7.340 1.00 89.88 72 TYR A C 1
ATOM 544 O O . TYR A 1 72 ? 15.480 -4.758 -6.278 1.00 89.88 72 TYR A O 1
ATOM 552 N N . ARG A 1 73 ? 15.176 -6.188 -7.981 1.00 86.38 73 ARG A N 1
ATOM 553 C CA . ARG A 1 73 ? 16.190 -7.146 -7.548 1.00 86.38 73 ARG A CA 1
ATOM 554 C C . ARG A 1 73 ? 17.476 -6.918 -8.334 1.00 86.38 73 ARG A C 1
ATOM 556 O O . ARG A 1 73 ? 17.484 -7.008 -9.557 1.00 86.38 73 ARG A O 1
ATOM 563 N N . ASN A 1 74 ? 18.562 -6.592 -7.639 1.00 81.62 74 ASN A N 1
ATOM 564 C CA . ASN A 1 74 ? 19.857 -6.377 -8.281 1.00 81.62 74 ASN A CA 1
ATOM 565 C C . ASN A 1 74 ? 20.530 -7.710 -8.676 1.00 81.62 74 ASN A C 1
ATOM 567 O O . ASN A 1 74 ? 20.064 -8.791 -8.313 1.00 81.62 74 ASN A O 1
ATOM 571 N N . ALA A 1 75 ? 21.658 -7.633 -9.391 1.00 79.81 75 ALA A N 1
ATOM 572 C CA . ALA A 1 75 ? 22.405 -8.805 -9.865 1.00 79.81 75 ALA A CA 1
ATOM 573 C C . ALA A 1 75 ? 22.917 -9.728 -8.737 1.00 79.81 75 ALA A C 1
ATOM 575 O O . ALA A 1 75 ? 23.105 -10.921 -8.959 1.00 79.81 75 ALA A O 1
ATOM 576 N N . ASP A 1 76 ? 23.091 -9.197 -7.522 1.00 76.88 76 ASP A N 1
ATOM 577 C CA . ASP A 1 76 ? 23.456 -9.970 -6.326 1.00 76.88 76 ASP A CA 1
ATOM 578 C C . ASP A 1 76 ? 22.238 -10.653 -5.670 1.00 76.88 76 ASP A C 1
ATOM 580 O O . ASP A 1 76 ? 22.346 -11.289 -4.620 1.00 76.88 76 ASP A O 1
ATOM 584 N N . GLY A 1 77 ? 21.051 -10.506 -6.264 1.00 74.12 77 GLY A N 1
ATOM 585 C CA . GLY A 1 77 ? 19.797 -11.054 -5.768 1.00 74.12 77 GLY A CA 1
ATOM 586 C C . GLY A 1 77 ? 19.177 -10.265 -4.613 1.00 74.12 77 GLY A C 1
ATOM 587 O O . GLY A 1 77 ? 18.230 -10.767 -4.005 1.00 74.12 77 GLY A O 1
ATOM 588 N N . GLN A 1 78 ? 19.682 -9.066 -4.300 1.00 75.06 78 GLN A N 1
ATOM 589 C CA . GLN A 1 78 ? 19.191 -8.212 -3.217 1.00 75.06 78 GLN A CA 1
ATOM 590 C C . GLN A 1 78 ? 18.108 -7.245 -3.709 1.00 75.06 78 GLN A C 1
ATOM 592 O O . GLN A 1 78 ? 18.252 -6.615 -4.757 1.00 75.06 78 GLN A O 1
ATOM 597 N N . TRP A 1 79 ? 17.053 -7.069 -2.913 1.00 80.69 79 TRP A N 1
ATOM 598 C CA . TRP A 1 79 ? 16.009 -6.077 -3.174 1.00 80.69 79 TRP A CA 1
ATOM 599 C C . TRP A 1 79 ? 16.501 -4.656 -2.888 1.00 80.69 79 TRP A C 1
ATOM 601 O O . TRP A 1 79 ? 17.131 -4.411 -1.860 1.00 80.69 79 TRP A O 1
ATOM 611 N N . GLN A 1 80 ? 16.208 -3.730 -3.797 1.00 79.50 80 GLN A N 1
ATOM 612 C CA . GLN A 1 80 ? 16.596 -2.323 -3.754 1.00 79.50 80 GLN A CA 1
ATOM 613 C C . GLN A 1 80 ? 15.360 -1.443 -3.942 1.00 79.50 80 GLN A C 1
ATOM 615 O O . GLN A 1 80 ? 14.658 -1.564 -4.946 1.00 79.50 80 GLN A O 1
ATOM 620 N N . TRP A 1 81 ? 15.095 -0.557 -2.983 1.00 80.44 81 TRP A N 1
ATOM 621 C CA . TRP A 1 81 ? 13.951 0.356 -3.035 1.00 80.44 81 TRP A CA 1
ATOM 622 C C . TRP A 1 81 ? 14.138 1.442 -4.105 1.00 80.44 81 TRP A C 1
ATOM 624 O O . TRP A 1 81 ? 15.212 2.037 -4.210 1.00 80.44 81 TRP A O 1
ATOM 634 N N . LEU A 1 82 ? 13.086 1.734 -4.875 1.00 81.81 82 LEU A N 1
ATOM 635 C CA . LEU A 1 82 ? 13.080 2.798 -5.879 1.00 81.81 82 LEU A CA 1
ATOM 636 C C . LEU A 1 82 ? 12.469 4.080 -5.300 1.00 81.81 82 LEU A C 1
ATOM 638 O O . LEU A 1 82 ? 11.253 4.231 -5.197 1.00 81.81 82 LEU A O 1
ATOM 642 N N . ASN A 1 83 ? 13.332 5.038 -4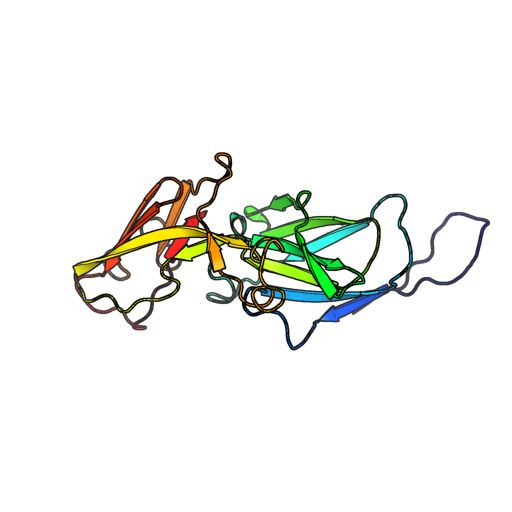.954 1.00 79.19 83 ASN A N 1
ATOM 643 C CA . ASN A 1 83 ? 12.931 6.327 -4.371 1.00 79.19 83 ASN A CA 1
ATOM 644 C C . ASN A 1 83 ? 12.211 7.265 -5.357 1.00 79.19 83 ASN A C 1
ATOM 646 O O . ASN A 1 83 ? 11.648 8.272 -4.942 1.00 79.19 83 ASN A O 1
ATOM 650 N N . ASN A 1 84 ? 12.245 6.966 -6.656 1.00 79.94 84 ASN A N 1
ATOM 651 C CA . ASN A 1 84 ? 11.581 7.740 -7.706 1.00 79.94 84 ASN A CA 1
ATOM 652 C C . ASN A 1 84 ? 10.180 7.208 -8.060 1.00 79.94 84 ASN A C 1
ATOM 654 O O . ASN A 1 84 ? 9.604 7.645 -9.056 1.00 79.94 84 ASN A O 1
ATOM 658 N N . ALA A 1 85 ? 9.633 6.267 -7.284 1.00 87.56 85 ALA A N 1
ATOM 659 C CA . ALA A 1 85 ? 8.263 5.808 -7.471 1.00 87.56 85 ALA A CA 1
ATOM 660 C C . ALA A 1 85 ? 7.256 6.923 -7.129 1.00 87.56 85 ALA A C 1
ATOM 662 O O . ALA A 1 85 ? 7.343 7.579 -6.093 1.00 87.56 85 ALA A O 1
ATOM 663 N N . VAL A 1 86 ? 6.272 7.119 -8.003 1.00 87.50 86 VAL A N 1
ATOM 664 C CA . VAL A 1 86 ? 5.207 8.115 -7.881 1.00 87.50 86 VAL A CA 1
ATOM 665 C C . VAL A 1 86 ? 3.886 7.404 -7.617 1.00 87.50 86 VAL A C 1
ATOM 667 O O . VAL A 1 86 ? 3.444 6.574 -8.413 1.00 87.50 86 VAL A O 1
ATOM 670 N N . CYS A 1 87 ? 3.236 7.760 -6.511 1.00 85.81 87 CYS A N 1
ATOM 671 C CA . CYS A 1 87 ? 1.918 7.255 -6.146 1.00 85.81 87 CYS A CA 1
ATOM 672 C C . CYS A 1 87 ? 0.797 8.127 -6.730 1.00 85.81 87 CYS A C 1
ATOM 674 O O . CYS A 1 87 ? 0.800 9.350 -6.586 1.00 85.81 87 CYS A O 1
ATOM 676 N N . ASN A 1 88 ? -0.197 7.488 -7.351 1.00 87.56 88 ASN A N 1
ATOM 677 C CA . ASN A 1 88 ? -1.476 8.098 -7.699 1.00 87.56 88 ASN A CA 1
ATOM 678 C C . ASN A 1 88 ? -2.613 7.303 -7.047 1.00 87.56 88 ASN A C 1
ATOM 680 O O . ASN A 1 88 ? -3.124 6.332 -7.611 1.00 87.56 88 ASN A O 1
ATOM 684 N N . ALA A 1 89 ? -3.025 7.752 -5.861 1.00 80.62 89 ALA A N 1
ATOM 685 C CA . ALA A 1 89 ? -4.052 7.082 -5.074 1.00 80.62 89 ALA A CA 1
ATOM 686 C C . ALA A 1 89 ? -5.427 7.055 -5.755 1.00 80.62 89 ALA A C 1
ATOM 688 O O . ALA A 1 89 ? -6.143 6.060 -5.666 1.00 80.62 89 ALA A O 1
ATOM 689 N N . GLY A 1 90 ? -5.781 8.114 -6.492 1.00 80.19 90 GLY A N 1
ATOM 690 C CA . GLY A 1 90 ? -7.057 8.192 -7.209 1.00 80.19 90 GLY A CA 1
ATOM 691 C C . GLY A 1 90 ? -7.152 7.203 -8.373 1.00 80.19 90 GLY A C 1
ATOM 692 O O . GLY A 1 90 ? -8.217 6.638 -8.608 1.00 80.19 90 GLY A O 1
ATOM 693 N N . ALA A 1 91 ? -6.041 6.970 -9.077 1.00 87.69 91 ALA A N 1
ATOM 694 C CA . ALA A 1 91 ? -5.955 5.995 -10.165 1.00 87.69 91 ALA A CA 1
ATOM 695 C C . ALA A 1 91 ? -5.566 4.581 -9.697 1.00 87.69 91 ALA A C 1
ATOM 697 O O . ALA A 1 91 ? -5.561 3.660 -10.509 1.00 87.69 91 ALA A O 1
ATOM 698 N N . LYS A 1 92 ? -5.237 4.412 -8.408 1.00 88.31 92 LYS A N 1
ATOM 699 C CA . LYS A 1 92 ? -4.703 3.177 -7.819 1.00 88.31 92 LYS A CA 1
ATOM 700 C C . LYS A 1 92 ? -3.453 2.652 -8.538 1.00 88.31 92 LYS A C 1
ATOM 702 O O . LYS A 1 92 ? -3.331 1.456 -8.807 1.00 88.31 92 LYS A O 1
ATOM 707 N N . THR A 1 93 ? -2.516 3.549 -8.850 1.00 93.88 93 THR A N 1
ATOM 708 C CA . THR A 1 93 ? -1.269 3.194 -9.547 1.00 93.88 93 THR A CA 1
ATOM 709 C C . THR A 1 93 ? -0.018 3.675 -8.824 1.00 93.88 93 THR A C 1
ATOM 711 O O . THR A 1 93 ? 0.020 4.810 -8.345 1.00 93.88 93 THR A O 1
ATOM 714 N N . LEU A 1 94 ? 1.030 2.851 -8.848 1.00 92.25 94 LEU A N 1
ATOM 715 C CA . LEU A 1 94 ? 2.409 3.264 -8.585 1.00 92.25 94 LEU A CA 1
ATOM 716 C C . LEU A 1 94 ? 3.190 3.248 -9.897 1.00 92.25 94 LEU A C 1
ATOM 718 O O . LEU A 1 94 ? 3.148 2.259 -10.628 1.00 92.25 94 LEU A O 1
ATOM 722 N N . THR A 1 95 ? 3.920 4.320 -10.179 1.00 95.38 95 THR A N 1
ATOM 723 C CA . THR A 1 95 ? 4.664 4.475 -11.430 1.00 95.38 95 THR A CA 1
ATOM 724 C C . THR A 1 95 ? 6.128 4.774 -11.152 1.00 95.38 95 THR A C 1
ATOM 726 O O . THR A 1 95 ? 6.422 5.581 -10.280 1.00 95.38 95 THR A O 1
ATOM 729 N N . VAL A 1 96 ? 7.053 4.168 -11.893 1.00 95.19 96 VAL A N 1
ATOM 730 C CA . VAL A 1 96 ? 8.492 4.415 -11.742 1.00 95.19 96 VAL A CA 1
ATOM 731 C C . VAL A 1 96 ? 9.193 4.470 -13.095 1.00 95.19 96 VAL A C 1
ATOM 733 O O . VAL A 1 96 ? 8.858 3.712 -14.004 1.00 95.19 96 VAL A O 1
ATOM 736 N N . GLU A 1 97 ? 10.157 5.377 -13.236 1.00 95.50 97 GLU A N 1
ATOM 737 C CA . GLU A 1 97 ? 11.061 5.411 -14.388 1.00 95.50 97 GLU A CA 1
ATOM 738 C C . GLU A 1 97 ? 12.276 4.521 -14.121 1.00 95.50 97 GLU A C 1
ATOM 740 O O . GLU A 1 97 ? 12.915 4.633 -13.072 1.00 95.50 97 GLU A O 1
ATOM 745 N N . VAL A 1 98 ? 12.599 3.646 -15.071 1.00 94.12 98 VAL A N 1
ATOM 746 C CA . VAL A 1 98 ? 13.732 2.718 -14.990 1.00 94.12 98 VAL A CA 1
ATOM 747 C C . VAL A 1 98 ? 14.521 2.723 -16.291 1.00 94.12 98 VAL A C 1
ATOM 749 O O . VAL A 1 98 ? 13.980 2.943 -17.374 1.00 94.12 98 VAL A O 1
ATOM 752 N N . ASP A 1 99 ? 15.816 2.463 -16.193 1.00 93.81 99 ASP A N 1
ATOM 753 C CA . ASP A 1 99 ? 16.731 2.412 -17.331 1.00 93.81 99 ASP A CA 1
ATOM 754 C C . ASP A 1 99 ? 17.106 0.981 -17.731 1.00 93.81 99 ASP A C 1
ATOM 756 O O . ASP A 1 99 ? 17.842 0.801 -18.689 1.00 93.81 99 ASP A O 1
ATOM 760 N N . HIS A 1 100 ? 16.601 -0.044 -17.051 1.00 92.56 100 HIS A N 1
ATOM 761 C CA . HIS A 1 100 ? 16.803 -1.443 -17.417 1.00 92.56 100 HIS A CA 1
ATOM 762 C C . HIS A 1 100 ? 15.651 -2.303 -16.895 1.00 92.56 100 HIS A C 1
ATOM 764 O O . HIS A 1 100 ? 14.895 -1.885 -16.016 1.00 92.56 100 HIS A O 1
ATOM 770 N N . PHE A 1 101 ? 15.517 -3.508 -17.447 1.00 94.88 101 PHE A N 1
ATOM 771 C CA . PHE A 1 101 ? 14.607 -4.520 -16.921 1.00 94.88 101 PHE A CA 1
ATOM 772 C C . PHE A 1 101 ? 15.344 -5.570 -16.092 1.00 94.88 101 PHE A C 1
ATOM 774 O O . PHE A 1 101 ? 16.537 -5.802 -16.294 1.00 94.88 101 PHE A O 1
ATOM 781 N N . CYS A 1 102 ? 14.608 -6.120 -15.127 1.00 93.44 102 CYS A N 1
ATOM 782 C CA . CYS A 1 102 ? 14.964 -7.151 -14.156 1.00 93.44 102 CYS A CA 1
ATOM 783 C C . CYS A 1 102 ? 13.677 -7.556 -13.407 1.00 93.44 102 CYS A C 1
ATOM 785 O O . CYS A 1 102 ? 12.561 -7.288 -13.869 1.00 93.44 102 CYS A O 1
ATOM 787 N N . GLU A 1 103 ? 13.808 -8.174 -12.235 1.00 93.56 103 GLU A N 1
ATOM 788 C CA . GLU A 1 103 ? 12.680 -8.470 -11.353 1.00 93.56 103 GLU A CA 1
ATOM 789 C C . GLU A 1 103 ? 12.257 -7.220 -10.558 1.00 93.56 103 GLU A C 1
ATOM 791 O O . GLU A 1 103 ? 13.066 -6.619 -9.848 1.00 93.56 103 GLU A O 1
ATOM 796 N N . PHE A 1 104 ? 10.976 -6.854 -10.633 1.00 93.62 104 PHE A N 1
ATOM 797 C CA . PHE A 1 104 ? 10.375 -5.743 -9.894 1.00 93.62 104 PHE A CA 1
ATOM 798 C C . PHE A 1 104 ? 9.239 -6.231 -9.002 1.00 93.62 104 PHE A C 1
ATOM 800 O O . PHE A 1 104 ? 8.425 -7.064 -9.399 1.00 93.62 104 PHE A O 1
ATOM 807 N N . SER A 1 105 ? 9.129 -5.651 -7.813 1.00 90.75 105 SER A N 1
ATOM 808 C CA . SER A 1 105 ? 8.059 -5.940 -6.867 1.00 90.75 105 SER A CA 1
ATOM 809 C C . SER A 1 105 ? 7.393 -4.660 -6.402 1.00 90.75 105 SER A C 1
ATOM 811 O O . SER A 1 105 ? 8.073 -3.708 -6.030 1.00 90.75 105 SER A O 1
ATOM 813 N N . MET A 1 106 ? 6.064 -4.673 -6.346 1.00 89.94 106 MET A N 1
ATOM 814 C CA . MET A 1 106 ? 5.296 -3.754 -5.515 1.00 89.94 106 MET A CA 1
ATOM 815 C C . MET A 1 106 ? 5.210 -4.355 -4.115 1.00 89.94 106 MET A C 1
ATOM 817 O O . MET A 1 106 ? 4.799 -5.507 -3.961 1.00 89.94 106 MET A O 1
ATOM 821 N N . LEU A 1 107 ? 5.636 -3.605 -3.107 1.00 83.19 107 LEU A N 1
ATOM 822 C CA . LEU A 1 107 ? 5.764 -4.083 -1.736 1.00 83.19 107 LEU A CA 1
ATOM 823 C C . LEU A 1 107 ? 5.258 -3.059 -0.730 1.00 83.19 107 LEU A C 1
ATOM 825 O O . LEU A 1 107 ? 5.228 -1.856 -0.985 1.00 83.19 107 LEU A O 1
ATOM 829 N N . GLU A 1 108 ? 4.902 -3.557 0.443 1.00 77.31 108 GLU A N 1
ATOM 830 C CA . GLU A 1 108 ? 4.567 -2.736 1.597 1.00 77.31 108 GLU A CA 1
ATOM 831 C C . GLU A 1 108 ? 5.858 -2.183 2.221 1.00 77.31 108 GLU A C 1
ATOM 833 O O . GLU A 1 108 ? 6.649 -2.926 2.807 1.00 77.31 108 GLU A O 1
ATOM 838 N N . GLY A 1 109 ? 6.098 -0.875 2.074 1.00 70.56 109 GLY A N 1
ATOM 839 C CA . GLY A 1 109 ? 7.261 -0.193 2.669 1.00 70.56 109 GLY A CA 1
ATOM 840 C C . GLY A 1 109 ? 7.069 0.146 4.145 1.00 70.56 109 GLY A C 1
ATOM 841 O O . GLY A 1 109 ? 8.034 0.276 4.904 1.00 70.56 109 GLY A O 1
ATOM 842 N N . PHE A 1 110 ? 5.805 0.241 4.556 1.00 75.69 110 PHE A N 1
ATOM 843 C CA . PHE A 1 110 ? 5.393 0.493 5.926 1.00 75.69 110 PHE A CA 1
ATOM 844 C C . PHE A 1 110 ? 4.411 -0.573 6.392 1.00 75.69 110 PHE A C 1
ATOM 846 O O . PHE A 1 110 ? 3.566 -1.040 5.630 1.00 75.69 110 PHE A O 1
ATOM 853 N N . GLN A 1 111 ? 4.501 -0.926 7.669 1.00 76.00 111 GLN A N 1
ATOM 854 C CA . GLN A 1 111 ? 3.591 -1.852 8.325 1.00 76.00 111 GLN A CA 1
ATOM 855 C C . GLN A 1 111 ? 2.983 -1.207 9.561 1.00 76.00 111 GLN A C 1
ATOM 857 O O . GLN A 1 111 ? 3.647 -0.456 10.279 1.00 76.00 111 GLN A O 1
ATOM 862 N N . LEU A 1 112 ? 1.725 -1.546 9.833 1.00 81.38 112 LEU A N 1
ATOM 863 C CA . LEU A 1 112 ? 1.130 -1.298 11.136 1.00 81.38 112 LEU A CA 1
ATOM 864 C C . LEU A 1 112 ? 1.597 -2.370 12.118 1.00 81.38 112 LEU A C 1
ATOM 866 O O . LEU A 1 112 ? 1.464 -3.564 11.857 1.00 81.38 112 LEU A O 1
ATOM 870 N N . ILE A 1 113 ? 2.133 -1.937 13.256 1.00 85.38 113 ILE A N 1
ATOM 871 C CA . ILE A 1 113 ? 2.515 -2.797 14.371 1.00 85.38 113 ILE A CA 1
ATOM 872 C C . ILE A 1 113 ? 1.538 -2.576 15.539 1.00 85.38 113 ILE A C 1
ATOM 874 O O . ILE A 1 113 ? 1.351 -1.429 15.948 1.00 85.38 113 ILE A O 1
ATOM 878 N N . PRO A 1 114 ? 0.952 -3.649 16.109 1.00 88.12 114 PRO A N 1
ATOM 879 C CA . PRO A 1 114 ? 1.088 -5.035 15.668 1.00 88.12 114 PRO A CA 1
ATOM 880 C C . PRO A 1 114 ? 0.361 -5.314 14.347 1.00 88.12 114 PRO A C 1
ATOM 882 O O . PRO A 1 114 ? -0.709 -4.782 14.074 1.00 88.12 114 PRO A O 1
ATOM 885 N N . ILE A 1 115 ? 0.936 -6.235 13.577 1.00 77.38 115 ILE A N 1
ATOM 886 C CA . ILE A 1 115 ? 0.445 -6.675 12.265 1.00 77.38 115 ILE A CA 1
ATOM 887 C C . ILE A 1 115 ? -0.905 -7.416 12.364 1.00 77.38 115 ILE A C 1
ATOM 889 O O . ILE A 1 115 ? -1.709 -7.427 11.433 1.00 77.38 115 ILE A O 1
ATOM 893 N N . SER A 1 116 ? -1.138 -8.077 13.497 1.00 84.62 116 SER A N 1
ATOM 894 C CA . SER A 1 116 ? -2.400 -8.722 13.852 1.00 84.62 116 SER A CA 1
ATOM 895 C C . SER A 1 116 ? -2.467 -8.879 15.365 1.00 84.62 116 SER A C 1
ATOM 897 O O . SER A 1 116 ? -1.461 -9.230 15.987 1.00 84.62 116 SER A O 1
ATOM 899 N N . ALA A 1 117 ? -3.641 -8.688 15.953 1.00 90.44 117 ALA A N 1
ATOM 900 C CA . ALA A 1 117 ? -3.876 -8.930 17.369 1.00 90.44 117 ALA A CA 1
ATOM 901 C C . ALA A 1 117 ? -5.318 -9.394 17.600 1.00 90.44 117 ALA A C 1
ATOM 903 O O . ALA A 1 117 ? -6.223 -9.034 16.850 1.00 90.44 117 ALA A O 1
ATOM 904 N N . ASN A 1 118 ? -5.533 -10.163 18.668 1.00 93.56 118 ASN A N 1
ATOM 905 C CA . ASN A 1 118 ? -6.872 -10.434 19.182 1.00 93.56 118 ASN A CA 1
ATOM 906 C C . ASN A 1 118 ? -7.214 -9.358 20.214 1.00 93.56 118 ASN A C 1
ATOM 908 O O . ASN A 1 118 ? -6.551 -9.270 21.247 1.00 93.56 118 ASN A O 1
ATOM 912 N N . VAL A 1 119 ? -8.244 -8.561 19.942 1.00 94.69 119 VAL A N 1
ATOM 913 C CA . VAL A 1 119 ? -8.700 -7.479 20.823 1.00 94.69 119 VAL A CA 1
ATOM 914 C C . VAL A 1 119 ? -10.079 -7.853 21.359 1.00 94.69 119 VAL A C 1
ATOM 916 O O . VAL A 1 119 ? -10.962 -8.223 20.586 1.00 94.69 119 VAL A O 1
ATOM 919 N N . GLN A 1 120 ? -10.260 -7.816 22.680 1.00 96.12 120 GLN A N 1
ATOM 920 C CA . GLN A 1 120 ? -11.571 -8.070 23.287 1.00 96.12 120 GLN A CA 1
ATOM 921 C C . GLN A 1 120 ? -12.523 -6.902 22.995 1.00 96.12 120 GLN A C 1
ATOM 923 O O . GLN A 1 120 ? -12.087 -5.786 22.728 1.00 96.12 120 GLN A O 1
ATOM 928 N N . VAL A 1 121 ? -13.833 -7.144 23.047 1.00 96.38 121 VAL A N 1
ATOM 929 C CA . VAL A 1 121 ? -14.834 -6.077 22.870 1.00 96.38 121 VAL A CA 1
ATOM 930 C C . VAL A 1 121 ? -14.598 -4.929 23.856 1.00 96.38 121 VAL A C 1
ATOM 932 O O . VAL A 1 121 ? -14.288 -5.171 25.021 1.00 96.38 121 VAL A O 1
ATOM 935 N N . ASN A 1 122 ? -14.767 -3.688 23.394 1.00 96.69 122 ASN A N 1
ATOM 936 C CA . ASN A 1 122 ? -14.472 -2.444 24.126 1.00 96.69 122 ASN A CA 1
ATOM 937 C C . ASN A 1 122 ? -13.001 -2.212 24.527 1.00 96.69 122 ASN A C 1
ATOM 939 O O . ASN A 1 122 ? -12.707 -1.170 25.111 1.00 96.69 122 ASN A O 1
ATOM 943 N N . GLU A 1 123 ? -12.077 -3.126 24.222 1.00 98.25 123 GLU A N 1
ATOM 944 C CA . GLU A 1 123 ? -10.653 -2.903 24.476 1.00 98.25 123 GLU A CA 1
ATOM 945 C C . GLU A 1 123 ? -10.003 -2.056 23.382 1.00 98.25 123 GLU A C 1
ATOM 947 O O . GLU A 1 123 ? -10.513 -1.900 22.266 1.00 98.25 123 GLU A O 1
ATOM 952 N N . THR A 1 124 ? -8.834 -1.519 23.720 1.00 97.75 124 THR A N 1
ATOM 953 C CA . THR A 1 124 ? -8.039 -0.687 22.816 1.00 97.75 124 THR A CA 1
ATOM 954 C C . THR A 1 124 ? -6.762 -1.387 22.383 1.00 97.75 124 THR A C 1
ATOM 956 O O . THR A 1 124 ? -6.194 -2.198 23.114 1.00 97.75 124 THR A O 1
ATOM 959 N N . LEU A 1 125 ? -6.300 -1.051 21.184 1.00 97.44 125 LEU A N 1
ATOM 960 C CA . LEU A 1 125 ? -5.052 -1.532 20.616 1.00 97.44 125 LEU A CA 1
ATOM 961 C C . LEU A 1 125 ? -4.252 -0.341 20.073 1.00 97.44 125 LEU A C 1
ATOM 963 O O . LEU A 1 125 ? -4.713 0.305 19.125 1.00 97.44 125 LEU A O 1
ATOM 967 N N . PRO A 1 126 ? -3.071 -0.033 20.637 1.00 97.25 126 PRO A N 1
ATOM 968 C CA . PRO A 1 126 ? -2.173 0.940 20.035 1.00 97.25 126 PRO A CA 1
ATOM 969 C C . PRO A 1 126 ? -1.589 0.380 18.733 1.00 97.25 126 PRO A C 1
ATOM 971 O O . PRO A 1 126 ? -1.204 -0.787 18.663 1.00 97.25 126 PRO A O 1
ATOM 974 N N . LEU A 1 127 ? -1.508 1.238 17.722 1.00 93.00 127 LEU A N 1
ATOM 975 C CA . LEU A 1 127 ? -0.966 0.956 16.401 1.00 93.00 127 LEU A CA 1
ATOM 976 C C . LEU A 1 127 ? 0.153 1.950 16.085 1.00 93.00 127 LEU A C 1
ATOM 978 O O . LEU A 1 127 ? 0.032 3.145 16.370 1.00 93.00 127 LEU A O 1
ATOM 982 N N . GLN A 1 128 ? 1.227 1.460 15.474 1.00 90.62 128 GLN A N 1
ATOM 983 C CA . GLN A 1 128 ? 2.348 2.275 15.007 1.00 90.62 128 GLN A CA 1
ATOM 984 C C . GLN A 1 128 ? 2.672 1.970 13.550 1.00 90.62 128 GLN A C 1
ATOM 986 O O . GLN A 1 128 ? 2.747 0.805 13.171 1.00 90.62 128 GLN A O 1
ATOM 991 N N . VAL A 1 129 ? 2.907 3.009 12.753 1.00 85.44 129 VAL A N 1
ATOM 992 C CA . VAL A 1 129 ? 3.478 2.884 11.411 1.00 85.44 129 VAL A CA 1
ATOM 993 C C . VAL A 1 129 ? 4.986 2.705 11.567 1.00 85.44 129 VAL A C 1
ATOM 995 O O . VAL A 1 129 ? 5.672 3.583 12.092 1.00 85.44 129 VAL A O 1
ATOM 998 N N . MET A 1 130 ? 5.502 1.563 11.130 1.00 82.88 130 MET A N 1
ATOM 999 C CA . MET A 1 130 ? 6.927 1.240 11.155 1.00 82.88 130 MET A CA 1
ATOM 1000 C C . MET A 1 130 ? 7.407 0.972 9.734 1.00 82.88 130 MET A C 1
ATOM 1002 O O . MET A 1 130 ? 6.697 0.355 8.942 1.00 82.88 130 MET A O 1
ATOM 1006 N N . THR A 1 131 ? 8.612 1.428 9.401 1.00 77.69 131 THR A N 1
ATOM 1007 C CA . THR A 1 131 ? 9.277 0.967 8.180 1.00 77.69 131 THR A CA 1
ATOM 1008 C C . THR A 1 131 ? 9.844 -0.408 8.457 1.00 77.69 131 THR A C 1
ATOM 1010 O O . THR A 1 131 ? 10.204 -0.726 9.589 1.00 77.69 131 THR A O 1
ATOM 1013 N N . CYS A 1 132 ? 9.936 -1.242 7.444 1.00 67.75 132 CYS A N 1
ATOM 1014 C CA . CYS A 1 132 ? 10.676 -2.471 7.590 1.00 67.75 132 CYS A CA 1
ATOM 1015 C C . CYS A 1 132 ? 11.918 -2.366 6.703 1.00 67.75 132 CYS A C 1
ATOM 1017 O O . CYS A 1 132 ? 11.867 -1.837 5.599 1.00 67.75 132 CYS A O 1
ATOM 1019 N N . LYS A 1 133 ? 13.070 -2.787 7.218 1.00 64.50 133 LYS A N 1
ATOM 1020 C CA . LYS A 1 133 ? 14.328 -2.788 6.463 1.00 64.50 133 LYS A CA 1
ATOM 1021 C C . LYS A 1 133 ? 15.115 -4.044 6.796 1.00 64.50 133 LYS A C 1
ATOM 1023 O O . LYS A 1 133 ? 14.951 -4.625 7.875 1.00 64.50 133 LYS A O 1
ATOM 1028 N N . SER A 1 134 ? 15.953 -4.490 5.862 1.00 55.84 134 SER A N 1
ATOM 1029 C CA . SER A 1 134 ? 17.005 -5.443 6.212 1.00 55.84 134 SER A CA 1
ATOM 1030 C C . SER A 1 134 ? 17.925 -4.765 7.227 1.00 55.84 134 SER A C 1
ATOM 1032 O O . SER A 1 134 ? 18.243 -3.590 7.026 1.00 55.84 134 SER A O 1
ATOM 1034 N N . PRO A 1 135 ? 18.349 -5.451 8.300 1.00 58.06 135 PRO A N 1
ATOM 1035 C CA . PRO A 1 135 ? 19.358 -4.891 9.186 1.00 58.06 135 PRO A CA 1
ATOM 1036 C C . PRO A 1 135 ? 20.597 -4.502 8.370 1.00 58.06 135 PRO A C 1
ATOM 1038 O O . PRO A 1 135 ? 20.982 -5.226 7.445 1.00 58.06 135 PRO A O 1
ATOM 1041 N N . ASP A 1 136 ? 21.193 -3.354 8.695 1.00 57.59 136 ASP A N 1
ATOM 1042 C CA . ASP A 1 136 ? 22.445 -2.920 8.079 1.00 57.59 136 ASP A CA 1
ATOM 1043 C C . ASP A 1 136 ? 23.502 -4.023 8.258 1.00 57.59 136 ASP A C 1
ATOM 1045 O O . ASP A 1 136 ? 23.549 -4.688 9.299 1.00 57.59 136 ASP A O 1
ATOM 1049 N N . LYS A 1 137 ? 24.326 -4.259 7.225 1.00 55.75 137 LYS A N 1
ATOM 1050 C CA . LYS A 1 137 ? 25.320 -5.353 7.154 1.00 55.75 137 LYS A CA 1
ATOM 1051 C C . LYS A 1 137 ? 26.485 -5.201 8.153 1.00 55.75 137 LYS A C 1
ATOM 1053 O O . LYS A 1 137 ? 27.591 -5.630 7.841 1.00 55.75 137 LYS A O 1
ATOM 1058 N N . GLU A 1 138 ? 26.297 -4.569 9.307 1.00 54.03 138 GLU A N 1
ATOM 1059 C CA . GLU A 1 138 ? 27.435 -4.226 10.157 1.00 54.03 138 GLU A CA 1
ATOM 1060 C C . GLU A 1 138 ? 27.922 -5.336 11.089 1.00 54.03 138 GLU A C 1
ATOM 1062 O O . GLU A 1 138 ? 29.089 -5.264 11.433 1.00 54.03 138 GLU A O 1
ATOM 1067 N N . ASP A 1 139 ? 27.176 -6.407 11.412 1.00 50.66 139 ASP A N 1
ATOM 1068 C CA . ASP A 1 139 ? 27.750 -7.414 12.340 1.00 50.66 139 ASP A CA 1
ATOM 1069 C C . ASP A 1 139 ? 27.286 -8.877 12.223 1.00 50.66 139 ASP A C 1
ATOM 1071 O O . ASP A 1 139 ? 27.808 -9.737 12.933 1.00 50.66 139 ASP A O 1
ATOM 1075 N N . ASP A 1 140 ? 26.350 -9.230 11.337 1.00 48.88 140 ASP A N 1
ATOM 1076 C CA . ASP A 1 140 ? 25.903 -10.627 11.259 1.00 48.88 140 ASP A CA 1
ATOM 1077 C C . ASP A 1 140 ? 25.426 -11.014 9.855 1.00 48.88 140 ASP A C 1
ATOM 1079 O O . ASP A 1 140 ? 24.333 -10.666 9.401 1.00 48.88 140 ASP A O 1
ATOM 1083 N N . VAL A 1 141 ? 26.265 -11.788 9.167 1.00 52.34 141 VAL A N 1
ATOM 1084 C CA . VAL A 1 141 ? 26.011 -12.351 7.831 1.00 52.34 141 VAL A CA 1
ATOM 1085 C C . VAL A 1 141 ? 24.790 -13.285 7.799 1.00 52.34 141 VAL A C 1
ATOM 1087 O O . VAL A 1 141 ? 24.286 -13.576 6.716 1.00 52.34 141 VAL A O 1
ATOM 1090 N N . LEU A 1 142 ? 24.275 -13.717 8.959 1.00 49.03 142 LEU A N 1
ATOM 1091 C CA . LEU A 1 142 ? 23.044 -14.504 9.087 1.00 49.03 142 LEU A CA 1
ATOM 1092 C C . LEU A 1 142 ? 21.820 -13.665 9.502 1.00 49.03 142 LEU A C 1
ATOM 1094 O O . LEU A 1 142 ? 20.690 -14.121 9.325 1.00 49.03 142 LEU A O 1
ATOM 1098 N N . ALA A 1 143 ? 21.999 -12.426 9.976 1.00 47.28 143 ALA A N 1
ATOM 1099 C CA . ALA A 1 143 ? 20.885 -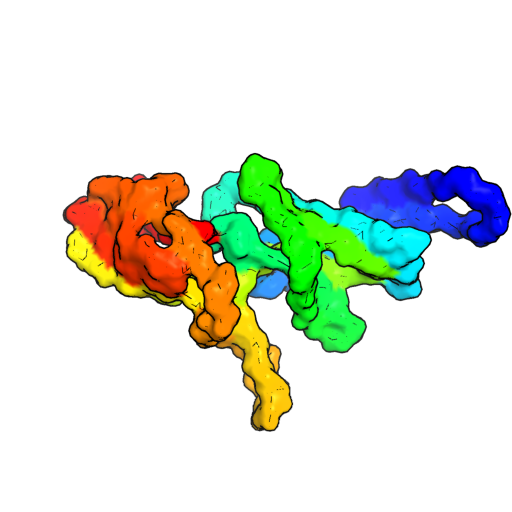11.526 10.301 1.00 47.28 143 ALA A CA 1
ATOM 1100 C C . ALA A 1 143 ? 20.208 -10.929 9.054 1.00 47.28 143 ALA A C 1
ATOM 1102 O O . ALA A 1 143 ? 19.076 -10.451 9.129 1.00 47.28 143 ALA A O 1
ATOM 1103 N N . SER A 1 144 ? 20.873 -11.004 7.896 1.00 49.16 144 SER A N 1
ATOM 1104 C CA . SER A 1 144 ? 20.453 -10.394 6.626 1.00 49.16 144 SER A CA 1
ATOM 1105 C C . SER A 1 144 ? 19.159 -10.964 6.016 1.00 49.16 144 SER A C 1
ATOM 1107 O O . SER A 1 144 ? 18.700 -10.433 5.006 1.00 49.16 144 SER A O 1
ATOM 1109 N N . LEU A 1 145 ? 18.570 -12.027 6.575 1.00 44.25 145 LEU A N 1
ATOM 1110 C CA . LEU A 1 145 ? 17.374 -12.677 6.014 1.00 44.25 145 LEU A CA 1
ATOM 1111 C C . LEU A 1 145 ? 16.082 -12.403 6.795 1.00 44.25 145 LEU A C 1
ATOM 1113 O O . LEU A 1 145 ? 15.012 -12.816 6.356 1.00 44.25 145 LEU A O 1
ATOM 1117 N N . VAL A 1 146 ? 16.152 -11.702 7.933 1.00 51.84 146 VAL A N 1
ATOM 1118 C CA . VAL A 1 146 ? 14.965 -11.380 8.736 1.00 51.84 146 VAL A CA 1
ATOM 1119 C C . VAL A 1 146 ? 14.689 -9.885 8.660 1.00 51.84 146 VAL A C 1
ATOM 1121 O O . VAL A 1 146 ? 15.364 -9.075 9.291 1.00 51.84 146 VAL A O 1
ATOM 1124 N N . TYR A 1 147 ? 13.666 -9.533 7.888 1.00 58.94 147 TYR A N 1
ATOM 1125 C CA . TYR A 1 147 ? 13.112 -8.185 7.821 1.00 58.94 147 TYR A CA 1
ATOM 1126 C C . TYR A 1 147 ? 12.492 -7.836 9.182 1.00 58.94 147 TYR A C 1
ATOM 1128 O O . TYR A 1 147 ? 11.626 -8.562 9.676 1.00 58.94 147 TYR A O 1
ATOM 1136 N N . LYS A 1 148 ? 12.974 -6.769 9.825 1.00 65.12 148 LYS A N 1
ATOM 1137 C CA . LYS A 1 148 ? 12.495 -6.324 11.143 1.00 65.12 148 LYS A CA 1
ATOM 1138 C C . LYS A 1 148 ? 11.795 -4.969 11.013 1.00 65.12 148 LYS A C 1
ATOM 1140 O O . LYS A 1 148 ? 12.225 -4.159 10.191 1.00 65.12 148 LYS A O 1
ATOM 1145 N N . PRO A 1 149 ? 10.749 -4.702 11.813 1.00 71.88 149 PRO A N 1
ATOM 1146 C CA . PRO A 1 149 ? 10.158 -3.376 11.878 1.00 71.88 149 PRO A CA 1
ATOM 1147 C C . PRO A 1 149 ? 11.101 -2.420 12.623 1.00 71.88 149 PRO A C 1
ATOM 1149 O O . PRO A 1 149 ? 11.583 -2.728 13.714 1.00 71.88 149 PRO A O 1
ATOM 1152 N N . TYR A 1 150 ? 11.330 -1.246 12.044 1.00 77.44 150 TYR A N 1
ATOM 1153 C CA . TYR A 1 150 ? 12.080 -0.126 12.609 1.00 77.44 150 TYR A CA 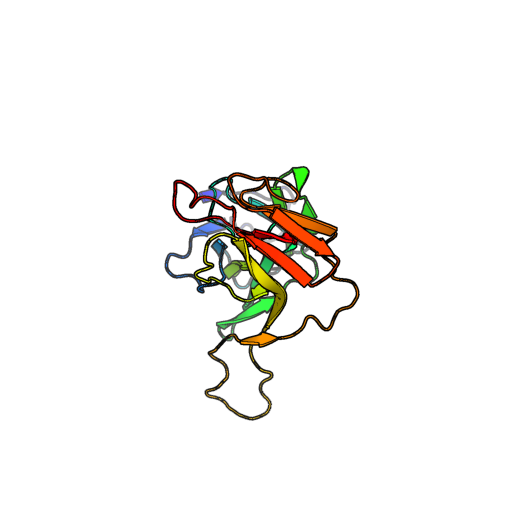1
ATOM 1154 C C . TYR A 1 150 ? 11.188 1.124 12.673 1.00 77.44 150 TYR A C 1
ATOM 1156 O O . TYR A 1 150 ? 10.297 1.294 11.833 1.00 77.44 150 TYR A O 1
ATOM 1164 N N . PRO A 1 151 ? 11.386 2.014 13.661 1.00 82.19 151 PRO A N 1
ATOM 1165 C CA . PRO A 1 151 ? 10.727 3.314 13.658 1.00 82.19 151 PRO A CA 1
ATOM 1166 C C . PRO A 1 151 ? 10.997 4.050 12.343 1.00 82.19 151 PRO A C 1
ATOM 1168 O O . PRO A 1 151 ? 12.095 3.963 11.796 1.00 82.19 151 PRO A O 1
ATOM 1171 N N . VAL A 1 152 ? 9.999 4.767 11.830 1.00 77.94 152 VAL A N 1
ATOM 1172 C CA . VAL A 1 152 ? 10.207 5.629 10.663 1.00 77.94 152 VAL A CA 1
ATOM 1173 C C . VAL A 1 152 ? 11.068 6.817 11.098 1.00 77.94 152 VAL A C 1
ATOM 1175 O O . VAL A 1 152 ? 10.654 7.613 11.938 1.00 77.94 152 VAL A O 1
ATOM 1178 N N . GLU A 1 153 ? 12.285 6.899 10.564 1.00 73.38 153 GLU A N 1
ATOM 1179 C CA . GLU A 1 153 ? 13.246 7.973 10.864 1.00 73.38 153 GLU A CA 1
ATOM 1180 C C . GLU A 1 153 ? 13.047 9.203 9.956 1.00 73.38 153 GLU A C 1
ATOM 1182 O O . GLU A 1 153 ? 13.477 10.305 10.298 1.00 73.38 153 GLU A O 1
ATOM 1187 N N . ASP A 1 154 ? 12.360 9.035 8.821 1.00 66.69 154 ASP A N 1
ATOM 1188 C CA . ASP A 1 154 ? 12.035 10.116 7.891 1.00 66.69 154 ASP A CA 1
ATOM 1189 C C . ASP A 1 154 ? 10.773 10.877 8.334 1.00 66.69 154 ASP A C 1
ATOM 1191 O O . ASP A 1 154 ? 9.645 10.399 8.217 1.00 66.69 154 ASP A O 1
ATOM 1195 N N . ILE A 1 155 ? 10.977 12.098 8.827 1.00 54.78 155 ILE A N 1
ATOM 1196 C CA . ILE A 1 155 ? 9.929 13.022 9.287 1.00 54.78 155 ILE A CA 1
ATOM 1197 C C . ILE A 1 155 ? 8.973 13.481 8.166 1.00 54.78 155 ILE A C 1
ATOM 1199 O O . ILE A 1 155 ? 7.898 14.005 8.460 1.00 54.78 155 ILE A O 1
ATOM 1203 N N . SER A 1 156 ? 9.313 13.287 6.888 1.00 63.44 156 SER A N 1
ATOM 1204 C CA . SER A 1 156 ? 8.411 13.619 5.776 1.00 63.44 156 SER A CA 1
ATOM 1205 C C . SER A 1 156 ? 7.265 12.613 5.595 1.00 63.44 156 SER A C 1
ATOM 1207 O O . SER A 1 156 ? 6.283 12.915 4.915 1.00 63.44 156 SER A O 1
ATOM 1209 N N . VAL A 1 157 ? 7.347 11.450 6.249 1.00 65.38 157 VAL A N 1
ATOM 1210 C CA . VAL A 1 157 ? 6.312 10.416 6.236 1.00 65.38 157 VAL A CA 1
ATOM 1211 C C . VAL A 1 157 ? 5.342 10.643 7.393 1.00 65.38 157 VAL A C 1
ATOM 1213 O O . VAL A 1 157 ? 5.709 10.593 8.567 1.00 65.38 157 VAL A O 1
ATOM 1216 N N . SER A 1 158 ? 4.067 10.851 7.078 1.00 75.19 158 SER A N 1
ATOM 1217 C CA . SER A 1 158 ? 3.014 10.965 8.087 1.00 75.19 158 SER A CA 1
ATOM 1218 C C . SER A 1 158 ? 1.694 10.444 7.537 1.00 75.19 158 SER A C 1
ATOM 1220 O O . SER A 1 158 ? 1.305 10.861 6.448 1.00 75.19 158 SER A O 1
ATOM 1222 N N . ALA A 1 159 ? 0.986 9.595 8.289 1.00 80.25 159 ALA A N 1
ATOM 1223 C CA . ALA A 1 159 ? -0.380 9.243 7.930 1.00 80.25 159 ALA A CA 1
ATOM 1224 C C . ALA A 1 159 ? -1.337 10.354 8.373 1.00 80.25 159 ALA A C 1
ATOM 1226 O O . ALA A 1 159 ? -1.321 10.822 9.519 1.00 80.25 159 ALA A O 1
ATOM 1227 N N . SER A 1 160 ? -2.189 10.765 7.446 1.00 81.50 160 SER A N 1
ATOM 1228 C CA . SER A 1 160 ? -3.204 11.798 7.640 1.00 81.50 160 SER A CA 1
ATOM 1229 C C . SER A 1 160 ? -4.593 11.212 7.884 1.00 81.50 160 SER A C 1
ATOM 1231 O O . SER A 1 160 ? -5.451 11.880 8.464 1.00 81.50 160 SER A O 1
ATOM 1233 N N . LYS A 1 161 ? -4.823 9.963 7.465 1.00 87.38 161 LYS A N 1
ATOM 1234 C CA . LYS A 1 161 ? -6.107 9.272 7.596 1.00 87.38 161 LYS A CA 1
ATOM 1235 C C . LYS A 1 161 ? -5.910 7.874 8.156 1.00 87.38 161 LYS A C 1
ATOM 1237 O O . LYS A 1 161 ? -4.942 7.194 7.830 1.00 87.38 161 LYS A O 1
ATOM 1242 N N . TRP A 1 162 ? -6.879 7.460 8.963 1.00 90.38 162 TRP A N 1
ATOM 1243 C CA . TRP A 1 162 ? -6.940 6.149 9.593 1.00 90.38 162 TRP A CA 1
ATOM 1244 C C . TRP A 1 162 ? -8.335 5.563 9.404 1.00 90.38 162 TRP A C 1
ATOM 1246 O O . TRP A 1 162 ? -9.326 6.246 9.675 1.00 90.38 162 TRP A O 1
ATOM 1256 N N . SER A 1 163 ? -8.417 4.313 8.956 1.00 90.25 163 SER A N 1
ATOM 1257 C CA . SER A 1 163 ? -9.684 3.662 8.603 1.00 90.25 163 SER A CA 1
ATOM 1258 C C . SER A 1 163 ? -9.807 2.267 9.213 1.00 90.25 163 SER A C 1
ATOM 1260 O O . SER A 1 163 ? -8.801 1.616 9.493 1.00 90.25 163 SER A O 1
ATOM 1262 N N . VAL A 1 164 ? -11.048 1.805 9.399 1.00 91.12 164 VAL A N 1
ATOM 1263 C CA . VAL A 1 164 ? -11.382 0.412 9.745 1.00 91.12 164 VAL A CA 1
ATOM 1264 C C . VAL A 1 164 ? -12.259 -0.161 8.633 1.00 91.12 164 VAL A C 1
ATOM 1266 O O . VAL A 1 164 ? -13.333 0.382 8.380 1.00 91.12 164 VAL A O 1
ATOM 1269 N N . ASN A 1 165 ? -11.808 -1.223 7.957 1.00 86.25 165 ASN A N 1
ATOM 1270 C CA . ASN A 1 165 ? -12.382 -1.745 6.703 1.00 86.25 165 ASN A CA 1
ATOM 1271 C C . ASN A 1 165 ? -12.759 -0.609 5.733 1.00 86.25 165 ASN A C 1
ATOM 1273 O O . ASN A 1 165 ? -13.918 -0.477 5.341 1.00 86.25 165 ASN A O 1
ATOM 1277 N N . ASP A 1 166 ? -11.792 0.263 5.435 1.00 83.25 166 ASP A N 1
ATOM 1278 C CA . ASP A 1 166 ? -11.928 1.420 4.534 1.00 83.25 166 ASP A CA 1
ATOM 1279 C C . ASP A 1 166 ? -12.929 2.508 4.970 1.00 83.25 166 ASP A C 1
ATOM 1281 O O . ASP A 1 166 ? -13.094 3.521 4.287 1.00 83.25 166 ASP A O 1
ATOM 1285 N N . VAL A 1 167 ? -13.549 2.376 6.148 1.00 86.38 167 VAL A N 1
ATOM 1286 C CA . VAL A 1 167 ? -14.367 3.431 6.754 1.00 86.38 167 VAL A CA 1
ATOM 1287 C C . VAL A 1 167 ? -13.465 4.366 7.550 1.00 86.38 167 VAL A C 1
ATOM 1289 O O . VAL A 1 167 ? -12.905 3.965 8.572 1.00 86.38 167 VAL A O 1
ATOM 1292 N N . LEU A 1 168 ? -13.347 5.621 7.106 1.00 90.81 168 LEU A N 1
ATOM 1293 C CA . LEU A 1 168 ? -12.563 6.655 7.790 1.00 90.81 168 LEU A CA 1
ATOM 1294 C C . LEU A 1 168 ? -13.023 6.814 9.248 1.00 90.81 168 LEU A C 1
ATOM 1296 O O . LEU A 1 168 ? -14.197 7.072 9.505 1.00 90.81 168 LEU A O 1
ATOM 1300 N N . GLY A 1 169 ? -12.097 6.651 10.195 1.00 94.12 169 GLY A N 1
ATOM 1301 C CA . GLY A 1 169 ? -12.366 6.664 11.638 1.00 94.12 169 GLY A CA 1
ATOM 1302 C C . GLY A 1 169 ? -13.115 5.433 12.172 1.00 94.12 169 GLY A C 1
ATOM 1303 O O . GLY A 1 169 ? -13.260 5.281 13.385 1.00 94.12 169 GLY A O 1
ATOM 1304 N N . GLY A 1 170 ? -13.558 4.528 11.296 1.00 95.06 170 GLY A N 1
ATOM 1305 C CA . GLY A 1 170 ? -14.362 3.359 11.638 1.00 95.06 170 GLY A CA 1
ATOM 1306 C C . GLY A 1 170 ? -15.811 3.692 12.013 1.00 95.06 170 GLY A C 1
ATOM 1307 O O . GLY A 1 170 ? -16.341 4.754 11.686 1.00 95.06 170 GLY A O 1
ATOM 1308 N N . ASN A 1 171 ? -16.489 2.754 12.676 1.00 95.81 171 ASN A N 1
ATOM 1309 C CA . ASN A 1 171 ? -17.867 2.918 13.146 1.00 95.81 171 ASN A CA 1
ATOM 1310 C C . ASN A 1 171 ? -18.179 1.995 14.340 1.00 95.81 171 ASN A C 1
ATOM 1312 O O . ASN A 1 171 ? -17.376 1.155 14.730 1.00 95.81 171 ASN A O 1
ATOM 1316 N N . ALA A 1 172 ? -19.377 2.116 14.916 1.00 95.56 172 ALA A N 1
ATOM 1317 C CA . ALA A 1 172 ? -19.765 1.350 16.105 1.00 95.56 172 ALA A CA 1
ATOM 1318 C C . ALA A 1 172 ? -19.836 -0.180 15.898 1.00 95.56 172 ALA A C 1
ATOM 1320 O O . ALA A 1 172 ? -19.796 -0.922 16.877 1.00 95.56 172 ALA A O 1
ATOM 1321 N N . THR A 1 173 ? -19.954 -0.656 14.656 1.00 95.19 173 THR A N 1
ATOM 1322 C CA . THR A 1 173 ? -20.063 -2.088 14.329 1.00 95.19 173 THR A CA 1
ATOM 1323 C C . THR A 1 173 ? -18.699 -2.728 14.092 1.00 95.19 173 THR A C 1
ATOM 1325 O O . THR A 1 173 ? -18.491 -3.872 14.477 1.00 95.19 173 THR A O 1
ATOM 1328 N N . LEU A 1 174 ? -17.769 -1.998 13.476 1.00 93.69 174 LEU A N 1
ATOM 1329 C CA . LEU A 1 174 ? -16.426 -2.483 13.141 1.00 93.69 174 LEU A CA 1
ATOM 1330 C C . LEU A 1 174 ? -15.377 -2.121 14.203 1.00 93.69 174 LEU A C 1
ATOM 1332 O O . LEU A 1 174 ? -14.303 -2.715 14.244 1.00 93.69 174 LEU A O 1
ATOM 1336 N N . GLY A 1 175 ? -15.694 -1.157 15.066 1.00 96.69 175 GLY A N 1
ATOM 1337 C CA . GLY A 1 175 ? -14.731 -0.470 15.917 1.00 96.69 175 GLY A CA 1
ATOM 1338 C C . GLY A 1 175 ? -14.316 0.868 15.314 1.00 96.69 175 GLY A C 1
ATOM 1339 O O . GLY A 1 175 ? -14.535 1.145 14.131 1.00 96.69 175 GLY A O 1
ATOM 1340 N N . THR A 1 176 ? -13.728 1.714 16.149 1.00 97.69 176 THR A N 1
ATOM 1341 C CA . THR A 1 176 ? -13.286 3.063 15.775 1.00 97.69 176 THR A CA 1
ATOM 1342 C C . THR A 1 176 ? -11.774 3.171 15.842 1.00 97.69 176 THR A C 1
ATOM 1344 O O . THR A 1 176 ? -11.141 2.512 16.665 1.00 97.69 176 THR A O 1
ATOM 1347 N N . ILE A 1 177 ? -11.189 4.035 15.020 1.00 96.88 177 ILE A N 1
ATOM 1348 C CA . ILE A 1 177 ? -9.754 4.310 15.027 1.00 96.88 177 ILE A CA 1
ATOM 1349 C C . ILE A 1 177 ? -9.502 5.813 15.054 1.00 96.88 177 ILE A C 1
ATOM 1351 O O . ILE A 1 177 ? -10.087 6.568 14.279 1.00 96.88 177 ILE A O 1
ATOM 1355 N N . THR A 1 178 ? -8.616 6.241 15.950 1.00 96.00 178 THR A N 1
ATOM 1356 C CA . THR A 1 178 ? -8.240 7.650 16.099 1.00 96.00 178 THR A CA 1
ATOM 1357 C C . THR A 1 178 ? -6.730 7.748 16.199 1.00 96.00 178 THR A C 1
ATOM 1359 O O . THR A 1 178 ? -6.118 7.087 17.036 1.00 96.00 178 THR A O 1
ATOM 1362 N N . GLY A 1 179 ? -6.121 8.579 15.362 1.00 92.50 179 GLY A N 1
ATOM 1363 C CA . GLY A 1 179 ? -4.674 8.731 15.307 1.00 92.50 179 GLY A CA 1
ATOM 1364 C C . GLY A 1 179 ? -4.240 9.870 14.403 1.00 92.50 179 GLY A C 1
ATOM 1365 O O . GLY A 1 179 ? -5.060 10.503 13.737 1.00 92.50 179 GLY A O 1
ATOM 1366 N N . SER A 1 180 ? -2.939 10.125 14.395 1.00 87.50 180 SER A N 1
ATOM 1367 C CA . SER A 1 180 ? -2.299 11.140 13.562 1.00 87.50 180 SER A CA 1
ATOM 1368 C C . SER A 1 180 ? -0.822 10.810 13.391 1.00 87.50 180 SER A C 1
ATOM 1370 O O . SER A 1 180 ? -0.177 10.371 14.344 1.00 87.50 180 SER A O 1
ATOM 1372 N N . GLY A 1 181 ? -0.261 11.074 12.214 1.00 87.94 181 GLY A N 1
ATOM 1373 C CA . GLY A 1 181 ? 1.147 10.802 11.951 1.00 87.94 181 GLY A CA 1
ATOM 1374 C C . GLY A 1 181 ? 1.426 9.302 11.961 1.00 87.94 181 GLY A C 1
ATOM 1375 O O . GLY A 1 181 ? 0.780 8.548 11.245 1.00 87.94 181 GLY A O 1
ATOM 1376 N N . LEU A 1 182 ? 2.395 8.867 12.762 1.00 89.50 182 LEU A N 1
ATOM 1377 C CA . LEU A 1 182 ? 2.867 7.479 12.777 1.00 89.50 182 LEU A CA 1
ATOM 1378 C C . LEU A 1 182 ? 2.201 6.616 13.860 1.00 89.50 182 LEU A C 1
ATOM 1380 O O . LEU A 1 182 ? 2.651 5.499 14.106 1.00 89.50 182 LEU A O 1
ATOM 1384 N N . SER A 1 183 ? 1.156 7.110 14.531 1.00 93.00 183 SER A N 1
ATOM 1385 C CA . SER A 1 183 ? 0.466 6.361 15.583 1.00 93.00 183 SER A CA 1
ATOM 1386 C C . SER A 1 183 ? -1.048 6.554 15.582 1.00 93.00 183 SER A C 1
ATOM 1388 O O . SER A 1 183 ? -1.578 7.613 15.232 1.00 93.00 183 SER A O 1
ATOM 1390 N N . ALA A 1 184 ? -1.746 5.506 16.014 1.00 95.88 184 ALA A N 1
ATOM 1391 C CA . ALA A 1 184 ? -3.182 5.509 16.240 1.00 95.88 184 ALA A CA 1
ATOM 1392 C C . ALA A 1 184 ? -3.575 4.559 17.366 1.00 95.88 184 ALA A C 1
ATOM 1394 O O . ALA A 1 184 ? -2.805 3.695 17.781 1.00 95.88 184 ALA A O 1
ATOM 1395 N N . THR A 1 185 ? -4.814 4.694 17.817 1.00 97.56 185 THR A N 1
ATOM 1396 C CA . THR A 1 185 ? -5.456 3.765 18.736 1.00 97.56 185 THR A CA 1
ATOM 1397 C C . THR A 1 185 ? -6.721 3.237 18.083 1.00 97.56 185 THR A C 1
ATOM 1399 O O . THR A 1 185 ? -7.642 4.001 17.782 1.00 97.56 185 THR A O 1
ATOM 1402 N N . PHE A 1 186 ? -6.774 1.925 17.882 1.00 97.38 186 PHE A N 1
ATOM 1403 C CA . PHE A 1 186 ? -8.001 1.217 17.539 1.00 97.38 186 PHE 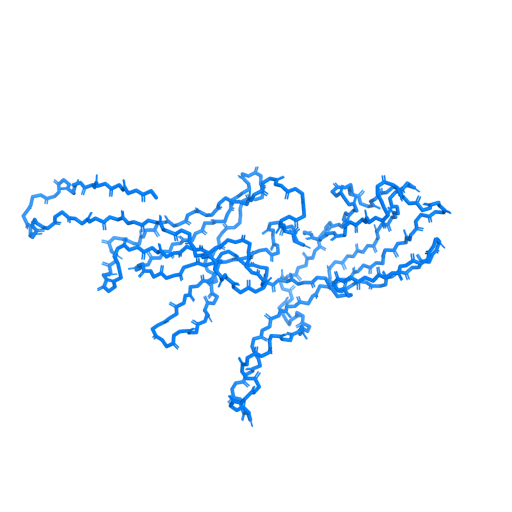A CA 1
ATOM 1404 C C . PHE A 1 186 ? -8.788 0.898 18.816 1.00 97.38 186 PHE A C 1
ATOM 1406 O O . PHE A 1 186 ? -8.201 0.549 19.837 1.00 97.38 186 PHE A O 1
ATOM 1413 N N . THR A 1 187 ? -10.112 1.010 18.764 1.00 98.12 187 THR A N 1
ATOM 1414 C CA . THR A 1 187 ? -11.042 0.614 19.830 1.00 98.12 187 THR A CA 1
ATOM 1415 C C . THR A 1 187 ? -12.027 -0.398 19.266 1.00 98.12 187 THR A C 1
ATOM 1417 O O . THR A 1 187 ? -12.771 -0.090 18.331 1.00 98.12 187 THR A O 1
ATOM 1420 N N . ALA A 1 188 ? -12.033 -1.602 19.834 1.00 97.19 188 ALA A N 1
ATOM 1421 C CA . ALA A 1 188 ? -12.926 -2.670 19.416 1.00 97.19 188 ALA A CA 1
ATOM 1422 C C . ALA A 1 188 ? -14.394 -2.321 19.726 1.00 97.19 188 ALA A C 1
ATOM 1424 O O . ALA A 1 188 ? -14.682 -1.699 20.753 1.00 97.19 188 ALA A O 1
ATOM 1425 N N . PRO A 1 189 ? -15.344 -2.743 18.875 1.00 96.88 189 PRO A N 1
ATOM 1426 C CA . PRO A 1 189 ? -16.763 -2.482 19.089 1.00 96.88 189 PRO A CA 1
ATOM 1427 C C . PRO A 1 189 ? -17.290 -3.199 20.342 1.00 96.88 189 PRO A C 1
ATOM 1429 O O . PRO A 1 189 ? -16.697 -4.162 20.834 1.00 96.88 189 PRO A O 1
ATOM 1432 N N . ALA A 1 190 ? -18.448 -2.756 20.840 1.00 96.44 190 ALA A N 1
ATOM 1433 C CA . ALA A 1 190 ? -19.100 -3.362 22.007 1.00 96.44 190 ALA A CA 1
ATOM 1434 C C . ALA A 1 190 ? -19.646 -4.774 21.730 1.00 96.44 190 ALA A C 1
ATOM 1436 O O . ALA A 1 190 ? -19.835 -5.570 22.650 1.00 96.44 190 ALA A O 1
ATOM 1437 N N . THR A 1 191 ? -19.896 -5.086 20.459 1.00 95.62 191 THR A N 1
ATOM 1438 C CA . THR A 1 191 ? -20.338 -6.394 19.972 1.00 95.62 191 THR A CA 1
ATOM 1439 C C . THR A 1 191 ? -19.341 -6.918 18.958 1.00 95.62 191 THR A C 1
ATOM 1441 O O . THR A 1 191 ? -18.913 -6.172 18.083 1.00 95.62 191 THR A O 1
ATOM 1444 N N . GLN A 1 192 ? -19.011 -8.205 19.039 1.00 94.31 192 GLN A N 1
ATOM 1445 C CA . GLN A 1 192 ? -18.097 -8.836 18.092 1.00 94.31 192 GLN A CA 1
ATOM 1446 C C . GLN A 1 192 ? -18.650 -8.721 16.652 1.00 94.31 192 GLN A C 1
ATOM 1448 O O . GLN A 1 192 ? -19.791 -9.137 16.428 1.00 94.31 192 GLN A O 1
ATOM 1453 N N . PRO A 1 193 ? -17.870 -8.192 15.692 1.00 90.25 193 PRO A N 1
ATOM 1454 C CA . PRO A 1 193 ? -18.300 -8.069 14.303 1.00 90.25 193 PRO A CA 1
ATOM 1455 C C . PRO A 1 193 ? -18.450 -9.439 13.621 1.00 90.25 193 PRO A C 1
ATOM 1457 O O . PRO A 1 193 ? -17.920 -10.454 14.094 1.00 90.25 193 PRO A O 1
ATOM 1460 N N . ASP A 1 194 ? -19.188 -9.449 12.508 1.00 88.12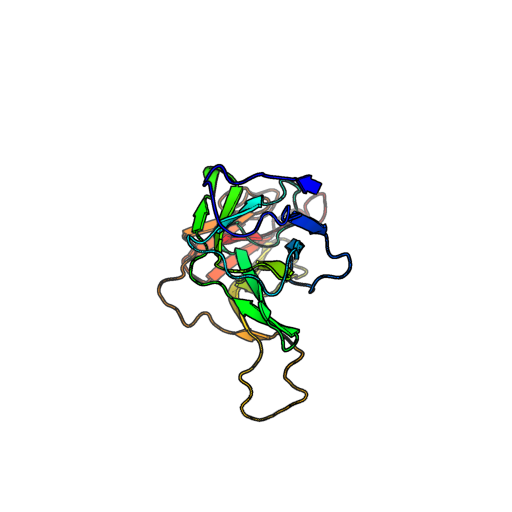 194 ASP A N 1
ATOM 1461 C CA . ASP A 1 194 ? -19.316 -10.580 11.585 1.00 88.12 194 ASP A CA 1
ATOM 1462 C C . ASP A 1 194 ? -18.945 -10.110 10.163 1.00 88.12 194 ASP A C 1
ATOM 1464 O O . ASP A 1 194 ? -19.653 -9.261 9.612 1.00 88.12 194 ASP A O 1
ATOM 1468 N N . PRO A 1 195 ? -17.827 -10.582 9.579 1.00 86.88 195 PRO A N 1
ATOM 1469 C CA . PRO A 1 195 ? -16.877 -11.556 10.129 1.00 86.88 195 PRO A CA 1
ATOM 1470 C C . PRO A 1 195 ? -16.115 -11.033 11.361 1.00 86.88 195 PRO A C 1
ATOM 1472 O O . PRO A 1 195 ? -15.995 -9.828 11.573 1.00 86.88 195 PRO A O 1
ATOM 1475 N N . LYS A 1 196 ? -15.541 -11.945 12.164 1.00 88.12 196 LYS A N 1
ATOM 1476 C CA . LYS A 1 196 ? -14.804 -11.634 13.416 1.00 88.12 196 LYS A CA 1
ATOM 1477 C C . LYS A 1 196 ? -13.481 -10.876 13.221 1.00 88.12 196 LYS A C 1
ATOM 1479 O O . LYS A 1 196 ? -12.656 -10.828 14.130 1.00 88.12 196 LYS A O 1
ATOM 1484 N N . THR A 1 197 ? -13.247 -10.348 12.032 1.00 87.06 197 THR A N 1
ATOM 1485 C CA . THR A 1 197 ? -11.989 -9.752 11.596 1.00 87.06 197 THR A CA 1
ATOM 1486 C C . THR A 1 197 ? -12.265 -8.394 10.984 1.00 87.06 197 THR A C 1
ATOM 1488 O O . THR A 1 197 ? -13.167 -8.251 10.158 1.00 87.06 197 THR A O 1
ATOM 1491 N N . VAL A 1 198 ? -11.442 -7.419 11.350 1.00 89.75 198 VAL A N 1
ATOM 1492 C CA . VAL A 1 198 ? -11.417 -6.090 10.744 1.00 89.75 198 VAL A CA 1
ATOM 1493 C C . VAL A 1 198 ? -9.978 -5.736 10.378 1.00 89.75 198 VAL A C 1
ATOM 1495 O O . VAL A 1 198 ? -9.039 -6.222 11.009 1.00 89.75 198 VAL A O 1
ATOM 1498 N N . ALA A 1 199 ? -9.810 -4.908 9.357 1.00 88.75 199 ALA A N 1
ATOM 1499 C CA . ALA A 1 199 ? -8.542 -4.381 8.889 1.00 88.75 199 ALA A CA 1
ATOM 1500 C C . ALA A 1 199 ? -8.431 -2.906 9.282 1.00 88.75 199 ALA A C 1
ATOM 1502 O O . ALA A 1 199 ? -9.359 -2.131 9.051 1.00 88.75 199 ALA A O 1
ATOM 1503 N N . ALA A 1 200 ? -7.296 -2.522 9.862 1.00 88.56 200 ALA A N 1
ATOM 1504 C CA . ALA A 1 200 ? -6.933 -1.126 10.063 1.00 88.56 200 ALA A CA 1
ATOM 1505 C C . ALA A 1 200 ? -5.972 -0.690 8.953 1.00 88.56 200 ALA A C 1
ATOM 1507 O O . ALA A 1 200 ? -5.092 -1.462 8.574 1.00 88.56 200 ALA A O 1
ATOM 1508 N N . SER A 1 201 ? -6.121 0.535 8.455 1.00 84.00 201 SER A N 1
ATOM 1509 C CA . SER A 1 201 ? -5.233 1.108 7.437 1.00 84.00 201 SER A CA 1
ATOM 1510 C C . SER A 1 201 ? -4.905 2.570 7.735 1.00 84.00 201 SER A C 1
ATOM 1512 O O . SER A 1 201 ? -5.654 3.259 8.436 1.00 84.00 201 SER A O 1
ATOM 1514 N N . ALA A 1 202 ? -3.762 3.022 7.217 1.00 83.06 202 ALA A N 1
ATOM 1515 C CA . ALA A 1 202 ? -3.240 4.377 7.354 1.00 83.06 202 ALA A CA 1
ATOM 1516 C C . ALA A 1 202 ? -2.781 4.903 5.979 1.00 83.06 202 ALA A C 1
ATOM 1518 O O . ALA A 1 202 ? -2.204 4.128 5.215 1.00 83.06 202 ALA A O 1
ATOM 1519 N N . SER A 1 203 ? -3.036 6.184 5.678 1.00 73.75 203 SER A N 1
ATOM 1520 C CA . SER A 1 203 ? -2.630 6.881 4.435 1.00 73.75 203 SER A CA 1
ATOM 1521 C C . SER A 1 203 ? -2.219 8.325 4.684 1.00 73.75 203 SER A C 1
ATOM 1523 O O . SER A 1 203 ? -2.930 8.998 5.475 1.00 73.75 203 SER A O 1
#

Sequence (203 aa):
MTERWKSPYLGAVDEDIEFSIKPVTDPTTAAVATFDLQPEGRTFAPPVTITFHVPDEAGVTRTAIEGLGIAYRNADGQWQWLNNAVCNAGAKTLTVEVDHFCEFSMLEGFQLIPISANVQVNETLPLQVMTCKSPDKEDDVLASLVYKPYPVEDISVSASKWSVNDVLGGNATLGTITGSGLSATFTAPATQPDPKTVAASAS

Organism: NCBI:txid1263854

Radius of gyration: 20.38 Å; chains: 1; bounding box: 48×31×64 Å